Protein AF-A0A2J6SI32-F1 (afdb_monomer_lite)

Radius of gyration: 32.7 Å; chains: 1; bounding box: 124×67×54 Å

Secondary structure (DSSP, 8-state):
-------------------------------------------PPP-----------------------------S-SS--SGGGS-HHHHHHHHHHT----EEEEEEETTTEEE--SPPPHHHHH-HHHHHHHTTTS-EE---SSS---EE--TTTPEEEE-GGGTTTHHHHHHH--HHHHHH---EEE---TTSTT-

Foldseek 3Di:
DDDDDDDDDDDDDDDDDDDDDDDDDDDDDDDDDDDDDDDDDDDDDDDDDDDDDDDDDDDDDDDPPPPPPPPPDDPPDPDDPCQVVDDLVVNLVVLVVLDAAEEWEWAQDPVAGIDTPDDDRVQCVDDPSSVVSCDVQFDQDQAAPVHDRDGGDGLVRYAYEYDPRCPVVVVRSVVRHDPVRVVSRDHYYYDDPPPPVPD

Sequence (199 aa):
MDSEQLFTTKAELPETSSTAVVTMDPESSAPATKASQTRARMTSRTLTSQKTAPTRTAHSQNRPKKKGLSKTWKPYLEQFTLFPKLPIEIRQATWRFTLQPRAVEIAYTYNHGYYSHVGIPVALRVNRDSRNVVSLLYPLCFGSILHQPRIVFNFSMDTLCFDEMIWTELPKFLVSLGDVELKQIQSIAVDRFIDEARK

pLDDT: mean 76.51, std 22.95, range [32.69, 98.31]

InterPro domains:
  IPR045518 2EXR domain [PF20150] (80-160)

Structure (mmCIF, N/CA/C/O backbone):
data_AF-A0A2J6SI32-F1
#
_entry.id   AF-A0A2J6SI32-F1
#
loop_
_atom_site.group_PDB
_atom_site.id
_atom_site.type_symbol
_atom_site.label_atom_id
_atom_site.label_alt_id
_atom_site.label_comp_id
_atom_site.label_asym_id
_atom_site.label_entity_id
_atom_site.label_seq_id
_atom_site.pdbx_PDB_ins_code
_atom_site.Cartn_x
_atom_site.Cartn_y
_atom_site.Cartn_z
_atom_site.occupancy
_atom_site.B_iso_or_equiv
_atom_site.auth_seq_id
_atom_site.auth_comp_id
_atom_site.auth_asym_id
_atom_site.auth_atom_id
_atom_site.pdbx_PDB_model_num
ATOM 1 N N . MET A 1 1 ? 70.501 -16.739 15.379 1.00 41.56 1 MET A N 1
ATOM 2 C CA . MET A 1 1 ? 71.160 -16.181 14.191 1.00 41.56 1 MET A CA 1
ATOM 3 C C . MET A 1 1 ? 70.127 -15.991 13.100 1.00 41.56 1 MET A C 1
ATOM 5 O O . MET A 1 1 ? 69.829 -16.949 12.410 1.00 41.56 1 MET A O 1
ATOM 9 N N . ASP A 1 2 ? 69.499 -14.852 12.879 1.00 44.00 2 ASP A N 1
ATOM 10 C CA . ASP A 1 2 ? 69.263 -13.625 13.641 1.00 44.00 2 ASP A CA 1
ATOM 11 C C . ASP A 1 2 ? 68.215 -12.836 12.833 1.00 44.00 2 ASP A C 1
ATOM 13 O O . ASP A 1 2 ? 68.072 -13.049 11.629 1.00 44.00 2 ASP A O 1
ATOM 17 N N . SER A 1 3 ? 67.550 -11.906 13.517 1.00 58.44 3 SER A N 1
ATOM 18 C CA . SER A 1 3 ? 66.997 -10.659 12.969 1.00 58.44 3 SER A CA 1
ATOM 19 C C . SER A 1 3 ? 65.649 -10.677 12.236 1.00 58.44 3 SER A C 1
ATOM 21 O O . SER A 1 3 ? 65.535 -10.872 11.030 1.00 58.44 3 SER A O 1
ATOM 23 N N . GLU A 1 4 ? 64.633 -10.342 13.036 1.00 63.78 4 GLU A N 1
ATOM 24 C CA . GLU A 1 4 ? 63.638 -9.275 12.830 1.00 63.78 4 GLU A CA 1
ATOM 25 C C . GLU A 1 4 ? 63.904 -8.307 11.657 1.00 63.78 4 GLU A C 1
ATOM 27 O O . GLU A 1 4 ? 65.036 -7.865 11.493 1.00 63.78 4 GLU A O 1
ATOM 32 N N . GLN A 1 5 ? 62.848 -7.851 10.962 1.00 62.81 5 GLN A N 1
ATOM 33 C CA . GLN A 1 5 ? 62.526 -6.415 10.881 1.00 62.81 5 GLN A CA 1
ATOM 34 C C . GLN A 1 5 ? 61.037 -6.158 10.601 1.00 62.81 5 GLN A C 1
ATOM 36 O O . GLN A 1 5 ? 60.380 -6.795 9.780 1.00 62.81 5 GLN A O 1
ATOM 41 N N . LEU A 1 6 ? 60.561 -5.182 11.363 1.00 57.94 6 LEU A N 1
ATOM 42 C CA . LEU A 1 6 ? 59.231 -4.637 11.561 1.00 57.94 6 LEU A CA 1
ATOM 43 C C . LEU A 1 6 ? 59.070 -3.415 10.638 1.00 57.94 6 LEU A C 1
ATOM 45 O O . LEU A 1 6 ? 59.950 -2.559 10.646 1.00 57.94 6 LEU A O 1
ATOM 49 N N . PHE A 1 7 ? 57.957 -3.258 9.917 1.00 59.75 7 PHE A N 1
ATOM 50 C CA . PHE A 1 7 ? 57.581 -1.943 9.377 1.00 59.75 7 PHE A CA 1
ATOM 51 C C . PHE A 1 7 ? 56.112 -1.638 9.659 1.00 59.75 7 PHE A C 1
ATOM 53 O O . PHE A 1 7 ? 55.188 -2.114 9.004 1.00 59.75 7 PHE A O 1
ATOM 60 N N . THR A 1 8 ? 55.942 -0.815 10.687 1.00 48.22 8 THR A N 1
ATOM 61 C CA . THR A 1 8 ? 54.733 -0.081 11.041 1.00 48.22 8 THR A CA 1
ATOM 62 C C . THR A 1 8 ? 54.696 1.187 10.193 1.00 48.22 8 THR A C 1
ATOM 64 O O . THR A 1 8 ? 55.669 1.940 10.172 1.00 48.22 8 THR A O 1
ATOM 67 N N . THR A 1 9 ? 53.581 1.490 9.533 1.00 59.56 9 THR A N 1
ATOM 68 C CA . THR A 1 9 ? 53.355 2.838 8.991 1.00 59.56 9 THR A CA 1
ATOM 69 C C . THR A 1 9 ? 51.938 3.280 9.327 1.00 59.56 9 THR A C 1
ATOM 71 O O . THR A 1 9 ? 50.964 2.895 8.690 1.00 59.56 9 THR A O 1
ATOM 74 N N . LYS A 1 10 ? 51.855 4.071 10.402 1.00 55.81 10 LYS A N 1
ATOM 75 C CA . LYS A 1 10 ? 50.756 4.990 10.703 1.00 55.81 10 LYS A CA 1
ATOM 76 C C . LYS A 1 10 ? 50.790 6.106 9.657 1.00 55.81 10 LYS A C 1
ATOM 78 O O . LYS A 1 10 ? 51.845 6.705 9.468 1.00 55.81 10 LYS A O 1
ATOM 83 N N . ALA A 1 11 ? 49.654 6.413 9.043 1.00 60.81 11 ALA A N 1
ATOM 84 C CA . ALA A 1 11 ? 49.445 7.682 8.361 1.00 60.81 11 ALA A CA 1
ATOM 85 C C . ALA A 1 11 ? 48.212 8.358 8.962 1.00 60.81 11 ALA A C 1
ATOM 87 O O . ALA A 1 11 ? 47.154 7.754 9.128 1.00 60.81 11 ALA A O 1
ATOM 88 N N . GLU A 1 12 ? 48.455 9.591 9.370 1.00 57.81 12 GLU A N 1
ATOM 89 C CA . GLU A 1 12 ? 47.657 10.485 10.189 1.00 57.81 12 GLU A CA 1
ATOM 90 C C . GLU A 1 12 ? 46.757 11.353 9.297 1.00 57.81 12 GLU A C 1
ATOM 92 O O . GLU A 1 12 ? 47.111 11.672 8.161 1.00 57.81 12 GLU A O 1
ATOM 97 N N . LEU A 1 13 ? 45.578 11.696 9.818 1.00 59.25 13 LEU A N 1
ATOM 98 C CA . LEU A 1 13 ? 44.612 12.633 9.237 1.00 59.25 13 LEU A CA 1
ATOM 99 C C . LEU A 1 13 ? 45.221 14.032 9.057 1.00 59.25 13 LEU A C 1
ATOM 101 O O . LEU A 1 13 ? 46.135 14.418 9.785 1.00 59.25 13 LEU A O 1
ATOM 105 N N . PRO A 1 14 ? 44.605 14.856 8.199 1.00 66.00 14 PRO A N 1
ATOM 106 C CA . PRO A 1 14 ? 44.201 16.160 8.713 1.00 66.00 14 PRO A CA 1
ATOM 107 C C . PRO A 1 14 ? 42.705 16.424 8.542 1.00 66.00 14 PRO A C 1
ATOM 109 O O . PRO A 1 14 ? 42.129 16.296 7.461 1.00 66.00 14 PRO A O 1
ATOM 112 N N . GLU A 1 15 ? 42.105 16.842 9.653 1.00 57.62 15 GLU A N 1
ATOM 113 C CA . GLU A 1 15 ? 40.830 17.539 9.709 1.00 57.62 15 GLU A CA 1
ATOM 114 C C . GLU A 1 15 ? 40.934 18.894 8.997 1.00 57.62 15 GLU A C 1
ATOM 116 O O . GLU A 1 15 ? 41.884 19.649 9.210 1.00 57.62 15 GLU A O 1
ATOM 121 N N . THR A 1 16 ? 39.913 19.253 8.221 1.00 62.97 16 THR A N 1
ATOM 122 C CA . THR A 1 16 ? 39.614 20.654 7.921 1.00 62.97 16 THR A CA 1
ATOM 123 C C . THR A 1 16 ? 38.153 20.947 8.229 1.00 62.97 16 THR A C 1
ATOM 125 O O . THR A 1 16 ? 37.213 20.440 7.621 1.00 62.97 16 THR A O 1
ATOM 128 N N . SER A 1 17 ? 38.001 21.789 9.244 1.00 50.69 17 SER A N 1
ATOM 129 C CA . SER A 1 17 ? 36.797 22.515 9.614 1.00 50.69 17 SER A CA 1
ATOM 130 C C . SER A 1 17 ? 36.436 23.520 8.515 1.00 50.69 17 SER A C 1
ATOM 132 O O . SER A 1 17 ? 37.307 24.277 8.085 1.00 50.69 17 SER A O 1
ATOM 134 N N . SER A 1 18 ? 35.165 23.618 8.117 1.00 54.12 18 SER A N 1
ATOM 135 C CA . SER A 1 18 ? 34.618 24.919 7.711 1.00 54.12 18 SER A CA 1
ATOM 136 C C . SER A 1 18 ? 33.097 24.975 7.810 1.00 54.12 18 SER A C 1
ATOM 138 O O . SER A 1 18 ? 32.351 24.318 7.086 1.00 54.12 18 SER A O 1
ATOM 140 N N . THR A 1 19 ? 32.683 25.798 8.760 1.00 47.00 19 THR A N 1
ATOM 141 C CA . THR A 1 19 ? 31.342 26.265 9.079 1.00 47.00 19 THR A CA 1
ATOM 142 C C . THR A 1 19 ? 30.838 27.244 8.018 1.00 47.00 19 THR A C 1
ATOM 144 O O . THR A 1 19 ? 31.495 28.247 7.757 1.00 47.00 19 THR A O 1
ATOM 147 N N . ALA A 1 20 ? 29.622 27.046 7.508 1.00 51.62 20 ALA A N 1
ATOM 148 C CA . ALA A 1 20 ? 28.791 28.146 7.020 1.00 51.62 20 ALA A CA 1
ATOM 149 C C . ALA A 1 20 ? 27.310 27.815 7.241 1.00 51.62 20 ALA A C 1
ATOM 151 O O . ALA A 1 20 ? 26.684 27.064 6.497 1.00 51.62 20 ALA A O 1
ATOM 152 N N . VAL A 1 21 ? 26.777 28.382 8.320 1.00 46.16 21 VAL A N 1
ATOM 153 C CA . VAL A 1 21 ? 25.351 28.481 8.620 1.00 46.16 21 VAL A CA 1
ATOM 154 C C . VAL A 1 21 ? 24.782 29.567 7.708 1.00 46.16 21 VAL A C 1
ATOM 156 O O . VAL A 1 21 ? 25.142 30.732 7.854 1.00 46.16 21 VAL A O 1
ATOM 159 N N . VAL A 1 22 ? 23.915 29.198 6.765 1.00 54.62 22 VAL A N 1
ATOM 160 C CA . VAL A 1 22 ? 23.070 30.156 6.041 1.00 54.62 22 VAL A CA 1
ATOM 161 C C . VAL A 1 22 ? 21.650 29.999 6.561 1.00 54.62 22 VAL A C 1
ATOM 163 O O . VAL A 1 22 ? 20.918 29.084 6.194 1.00 54.62 22 VAL A O 1
ATOM 166 N N . THR A 1 23 ? 21.306 30.906 7.465 1.00 49.84 23 THR A N 1
ATOM 167 C CA . THR A 1 23 ? 19.949 31.206 7.907 1.00 49.84 23 THR A CA 1
ATOM 168 C C . THR A 1 23 ? 19.275 32.032 6.814 1.00 49.84 23 THR A C 1
ATOM 170 O O . THR A 1 23 ? 19.739 33.131 6.516 1.00 49.84 23 THR A O 1
ATOM 173 N N . MET A 1 24 ? 18.188 31.538 6.223 1.00 57.41 24 MET A N 1
ATOM 174 C CA . MET A 1 24 ? 17.197 32.392 5.567 1.00 57.41 24 MET A CA 1
ATOM 175 C C . MET A 1 24 ? 15.797 31.919 5.948 1.00 57.41 24 MET A C 1
ATOM 177 O O . MET A 1 24 ? 15.427 30.764 5.742 1.00 57.41 24 MET A O 1
ATOM 181 N N . ASP A 1 25 ? 15.086 32.847 6.574 1.00 53.91 25 ASP A N 1
ATOM 182 C CA . ASP A 1 25 ? 13.728 32.747 7.088 1.00 53.91 25 ASP A CA 1
ATOM 183 C C . ASP A 1 25 ? 12.656 32.736 5.976 1.00 53.91 25 ASP A C 1
ATOM 185 O O . ASP A 1 25 ? 12.955 33.035 4.816 1.00 53.91 25 ASP A O 1
ATOM 189 N N . PRO A 1 26 ? 11.399 32.379 6.318 1.00 59.41 26 PRO A N 1
ATOM 190 C CA . PRO A 1 26 ? 10.345 32.054 5.366 1.00 59.41 26 PRO A CA 1
ATOM 191 C C . PRO A 1 26 ? 9.414 33.240 5.060 1.00 59.41 26 PRO A C 1
ATOM 193 O O . PRO A 1 26 ? 8.935 33.925 5.960 1.00 59.41 26 PRO A O 1
ATOM 196 N N . GLU A 1 27 ? 9.044 33.399 3.789 1.00 48.62 27 GLU A N 1
ATOM 197 C CA . GLU A 1 27 ? 7.966 34.290 3.336 1.00 48.62 27 GLU A CA 1
ATOM 198 C C . GLU A 1 27 ? 6.969 33.434 2.528 1.00 48.62 27 GLU A C 1
ATOM 200 O O . GLU A 1 27 ? 7.293 32.874 1.486 1.00 48.62 27 GLU A O 1
ATOM 205 N N . SER A 1 28 ? 5.864 32.995 3.134 1.00 39.28 28 SER A N 1
ATOM 206 C CA . SER A 1 28 ? 4.562 33.677 3.138 1.00 39.28 28 SER A CA 1
ATOM 207 C C . SER A 1 28 ? 4.027 34.003 1.736 1.00 39.28 28 SER A C 1
ATOM 209 O O . SER A 1 28 ? 4.347 35.031 1.154 1.00 39.28 28 SER A O 1
ATOM 211 N N . SER A 1 29 ? 3.142 33.151 1.209 1.00 49.25 29 SER A N 1
ATOM 212 C CA . SER A 1 29 ? 1.802 33.575 0.761 1.00 49.25 29 SER A CA 1
ATOM 213 C C . SER A 1 29 ? 1.026 32.414 0.121 1.00 49.25 29 SER A C 1
ATOM 215 O O . SER A 1 29 ? 1.330 31.924 -0.961 1.00 49.25 29 SER A O 1
ATOM 217 N N . ALA A 1 30 ? -0.037 31.988 0.803 1.00 43.75 30 ALA A N 1
ATOM 218 C CA . ALA A 1 30 ? -1.229 31.456 0.146 1.00 43.75 30 ALA A CA 1
ATOM 219 C C . ALA A 1 30 ? -2.114 32.651 -0.262 1.00 43.75 30 ALA A C 1
ATOM 221 O O . ALA A 1 30 ? -2.041 33.698 0.390 1.00 43.75 30 ALA A O 1
ATOM 222 N N . PRO A 1 31 ? -3.007 32.506 -1.260 1.00 50.97 31 PRO A N 1
ATOM 223 C CA . PRO A 1 31 ? -4.382 32.240 -0.842 1.00 50.97 31 PRO A CA 1
ATOM 224 C C . PRO A 1 31 ? -5.240 31.372 -1.788 1.00 50.97 31 PRO A C 1
ATOM 226 O O . PRO A 1 31 ? -5.125 31.385 -3.007 1.00 50.97 31 PRO A O 1
ATOM 229 N N . ALA A 1 32 ? -6.198 30.718 -1.131 1.00 36.28 32 ALA A N 1
ATOM 230 C CA . ALA A 1 32 ? -7.614 30.592 -1.479 1.00 36.28 32 ALA A CA 1
ATOM 231 C C . ALA A 1 32 ? -8.078 29.863 -2.763 1.00 36.28 32 ALA A C 1
ATOM 233 O O . ALA A 1 32 ? -8.082 30.384 -3.871 1.00 36.28 32 ALA A O 1
ATOM 234 N N . THR A 1 33 ? -8.693 28.705 -2.501 1.00 37.09 33 THR A N 1
ATOM 235 C CA . THR A 1 33 ? -10.123 28.415 -2.733 1.00 37.09 33 THR A CA 1
ATOM 236 C C . THR A 1 33 ? -10.722 28.715 -4.112 1.00 37.09 33 THR A C 1
ATOM 238 O O . THR A 1 33 ? -10.971 29.866 -4.451 1.00 37.09 33 THR A O 1
ATOM 241 N N . LYS A 1 34 ? -11.196 27.659 -4.791 1.00 41.12 34 LYS A N 1
ATOM 242 C CA . LYS A 1 34 ? -12.559 27.596 -5.361 1.00 41.12 34 LYS A CA 1
ATOM 243 C C . LYS A 1 34 ? -12.948 26.147 -5.662 1.00 41.12 34 LYS A C 1
ATOM 245 O O . LYS A 1 34 ? -12.526 25.547 -6.644 1.00 41.12 34 LYS A O 1
ATOM 250 N N . ALA A 1 35 ? -13.789 25.602 -4.788 1.00 36.72 35 ALA A N 1
ATOM 251 C CA . ALA A 1 35 ? -14.602 24.432 -5.070 1.00 36.72 35 ALA A CA 1
ATOM 252 C C . ALA A 1 35 ? -15.649 24.801 -6.132 1.00 36.72 35 ALA A C 1
ATOM 254 O O . ALA A 1 35 ? -16.360 25.791 -5.971 1.00 36.72 35 ALA A O 1
ATOM 255 N N . SER A 1 36 ? -15.762 24.002 -7.193 1.00 40.09 36 SER A N 1
ATOM 256 C CA . SER A 1 36 ? -16.897 24.051 -8.117 1.00 40.09 36 SER A CA 1
ATOM 257 C C . SER A 1 36 ? -17.591 22.698 -8.123 1.00 40.09 36 SER A C 1
ATOM 259 O O . SER A 1 36 ? -17.097 21.708 -8.657 1.00 40.09 36 SER A O 1
ATOM 261 N N . GLN A 1 37 ? -18.750 22.682 -7.472 1.00 38.94 37 GLN A N 1
ATOM 262 C CA . GLN A 1 37 ? -19.779 21.667 -7.624 1.00 38.94 37 GLN A CA 1
ATOM 263 C C . GLN A 1 37 ? -20.308 21.726 -9.057 1.00 38.94 37 GLN A C 1
ATOM 265 O O . GLN A 1 37 ? -20.796 22.769 -9.481 1.00 38.94 37 GLN A O 1
ATOM 270 N N . THR A 1 38 ? -20.289 20.604 -9.777 1.00 38.38 38 THR A N 1
ATOM 271 C CA . THR A 1 38 ? -21.194 20.416 -10.916 1.00 38.38 38 THR A CA 1
ATOM 272 C C . THR A 1 38 ? -21.991 19.142 -10.704 1.00 38.38 38 THR A C 1
ATOM 274 O O . THR A 1 38 ? -21.469 18.037 -10.590 1.00 38.38 38 THR A O 1
ATOM 277 N N . ARG A 1 39 ? -23.293 19.364 -10.580 1.00 38.53 39 ARG A N 1
ATOM 278 C CA . ARG A 1 39 ? -24.370 18.407 -10.390 1.00 38.53 39 ARG A CA 1
ATOM 279 C C . ARG A 1 39 ? -24.804 17.956 -11.785 1.00 38.53 39 ARG A C 1
ATOM 281 O O . ARG A 1 39 ? -25.272 18.789 -12.553 1.00 38.53 39 ARG A O 1
ATOM 288 N N . ALA A 1 40 ? -24.689 16.670 -12.102 1.00 38.03 40 ALA A N 1
ATOM 289 C CA . ALA A 1 40 ? -25.329 16.084 -13.277 1.00 38.03 40 ALA A CA 1
ATOM 290 C C . ALA A 1 40 ? -26.288 14.974 -12.834 1.00 38.03 40 ALA A C 1
ATOM 292 O O . ALA A 1 40 ? -25.952 14.074 -12.067 1.00 38.03 40 ALA A O 1
ATOM 293 N N . ARG A 1 41 ? -27.528 15.149 -13.277 1.00 36.19 41 ARG A N 1
ATOM 294 C CA . ARG A 1 41 ? -28.754 14.392 -13.029 1.00 36.19 41 ARG A CA 1
ATOM 295 C C . ARG A 1 41 ? -29.058 13.605 -14.315 1.00 36.19 41 ARG A C 1
ATOM 297 O O . ARG A 1 41 ? -28.652 14.060 -15.377 1.00 36.19 41 ARG A O 1
ATOM 304 N N . MET A 1 42 ? -29.892 12.562 -14.201 1.00 34.34 42 MET A N 1
ATOM 305 C CA . MET A 1 42 ? -30.582 11.827 -15.290 1.00 34.34 42 MET A CA 1
ATOM 306 C C . MET A 1 42 ? -29.709 10.798 -16.038 1.00 34.34 42 MET A C 1
ATOM 308 O O . MET A 1 42 ? -28.547 11.048 -16.296 1.00 34.34 42 MET A O 1
ATOM 312 N N . THR A 1 43 ? -30.161 9.595 -16.408 1.00 37.91 43 THR A N 1
ATOM 313 C CA . THR A 1 43 ? -31.509 8.993 -16.487 1.00 37.91 43 THR A CA 1
ATOM 314 C C . THR A 1 43 ? -31.357 7.476 -16.633 1.00 37.91 43 THR A C 1
ATOM 316 O O . THR A 1 43 ? -30.564 7.019 -17.453 1.00 37.91 43 THR A O 1
ATOM 319 N N . SER A 1 44 ? -32.151 6.697 -15.901 1.00 36.00 44 SER A N 1
ATOM 320 C CA . SER A 1 44 ? -32.321 5.258 -16.127 1.00 36.00 44 SER A CA 1
ATOM 321 C C . SER A 1 44 ? -33.236 5.034 -17.334 1.00 36.00 44 SER A C 1
ATOM 323 O O . SER A 1 44 ? -34.351 5.554 -17.365 1.00 36.00 44 SER A O 1
ATOM 325 N N . ARG A 1 45 ? -32.775 4.267 -18.327 1.00 37.16 45 ARG A N 1
ATOM 326 C CA . ARG A 1 45 ? -33.601 3.776 -19.438 1.00 37.16 45 ARG A CA 1
ATOM 327 C C . ARG A 1 45 ? -34.120 2.379 -19.113 1.00 37.16 45 ARG A C 1
ATOM 329 O O . ARG A 1 45 ? -33.345 1.441 -18.963 1.00 37.16 45 ARG A O 1
ATOM 336 N N . THR A 1 46 ? -35.440 2.266 -19.052 1.00 32.69 46 THR A N 1
ATOM 337 C CA . THR A 1 46 ? -36.206 1.020 -19.097 1.00 32.69 46 THR A CA 1
ATOM 338 C C . THR A 1 46 ? -36.675 0.823 -20.536 1.00 32.69 46 THR A C 1
ATOM 340 O O . THR A 1 46 ? -37.274 1.738 -21.095 1.00 32.69 46 THR A O 1
ATOM 343 N N . LEU A 1 47 ? -36.443 -0.351 -21.129 1.00 40.28 47 LEU A N 1
ATOM 344 C CA . LEU A 1 47 ? -37.186 -0.801 -22.306 1.00 40.28 47 LEU A CA 1
ATOM 345 C C . LEU A 1 47 ? -37.597 -2.263 -22.136 1.00 40.28 47 LEU A C 1
ATOM 347 O O . LEU A 1 47 ? -36.783 -3.173 -22.004 1.00 40.28 47 LEU A O 1
ATOM 351 N N . THR A 1 48 ? -38.911 -2.411 -22.109 1.00 36.38 48 THR A N 1
ATOM 352 C CA . THR A 1 48 ? -39.741 -3.605 -22.164 1.00 36.38 48 THR A CA 1
ATOM 353 C C . THR A 1 48 ? -39.600 -4.295 -23.524 1.00 36.38 48 THR A C 1
ATOM 355 O O . THR A 1 48 ? -39.621 -3.615 -24.545 1.00 36.38 48 THR A O 1
ATOM 358 N N . SER A 1 49 ? -39.588 -5.629 -23.572 1.00 36.34 49 SER A N 1
ATOM 359 C CA . SER A 1 49 ? -40.178 -6.343 -24.712 1.00 36.34 49 SER A CA 1
ATOM 360 C C . SER A 1 49 ? -40.700 -7.714 -24.300 1.00 36.34 49 SER A C 1
ATOM 362 O O . SER A 1 49 ? -39.991 -8.545 -23.740 1.00 36.34 49 SER A O 1
ATOM 364 N N . GLN A 1 50 ? -41.982 -7.901 -24.589 1.00 40.34 50 GLN A N 1
ATOM 365 C CA . GLN A 1 50 ? -42.794 -9.092 -24.392 1.00 40.34 50 GLN A CA 1
ATOM 366 C C . GLN A 1 50 ? -42.405 -10.189 -25.395 1.00 40.34 50 GLN A C 1
ATOM 368 O O . GLN A 1 50 ? -42.117 -9.880 -26.552 1.00 40.34 50 GLN A O 1
ATOM 373 N N . LYS A 1 51 ? -42.513 -11.468 -25.008 1.00 39.72 51 LYS A N 1
ATOM 374 C CA . LYS A 1 51 ? -42.907 -12.535 -25.943 1.00 39.72 51 LYS A CA 1
ATOM 375 C C . LYS A 1 51 ? -43.560 -13.715 -25.215 1.00 39.72 51 LYS A C 1
ATOM 377 O O . LYS A 1 51 ? -43.227 -14.038 -24.083 1.00 39.72 51 LYS A O 1
ATOM 382 N N . THR A 1 52 ? -44.557 -14.258 -25.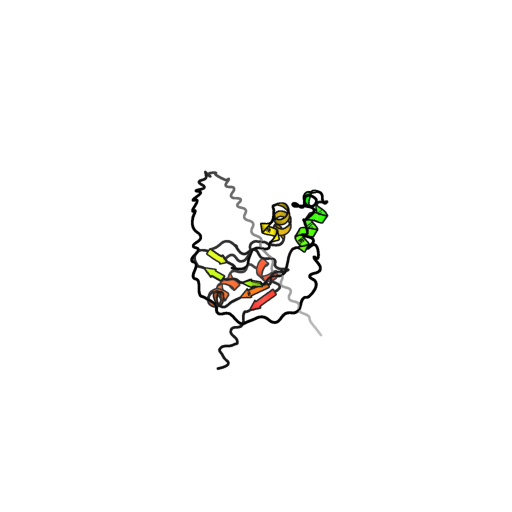894 1.00 39.31 52 THR A N 1
ATOM 383 C CA . THR A 1 52 ? -45.718 -15.050 -25.473 1.00 39.31 52 THR A CA 1
ATOM 384 C C . THR A 1 52 ? -45.468 -16.545 -25.219 1.00 39.31 52 THR A C 1
ATOM 386 O O . THR A 1 52 ? -44.505 -17.119 -25.716 1.00 39.31 52 THR A O 1
ATOM 389 N N . ALA A 1 53 ? -46.406 -17.155 -24.479 1.00 39.84 53 ALA A N 1
ATOM 390 C CA . ALA A 1 53 ? -46.529 -18.575 -24.109 1.00 39.84 53 ALA A CA 1
ATOM 391 C C . ALA A 1 53 ? -46.767 -19.542 -25.301 1.00 39.84 53 ALA A C 1
ATOM 393 O O . ALA A 1 53 ? -46.998 -19.082 -26.422 1.00 39.84 53 ALA A O 1
ATOM 394 N N . PRO A 1 54 ? -46.783 -20.875 -25.058 1.00 53.47 54 PRO A N 1
ATOM 395 C CA . PRO A 1 54 ? -48.077 -21.513 -24.788 1.00 53.47 54 PRO A CA 1
ATOM 396 C C . PRO A 1 54 ? -48.104 -22.615 -23.705 1.00 53.47 54 PRO A C 1
ATOM 398 O O . PRO A 1 54 ? -47.115 -23.236 -23.328 1.00 53.47 54 PRO A O 1
ATOM 401 N N . THR A 1 55 ? -49.338 -22.818 -23.250 1.00 44.84 55 THR A N 1
ATOM 402 C CA . THR A 1 55 ? -49.928 -23.737 -22.272 1.00 44.84 55 THR A CA 1
ATOM 403 C C . THR A 1 55 ? -49.605 -25.224 -22.462 1.00 44.84 55 THR A C 1
ATOM 405 O O . THR A 1 55 ? -49.789 -25.764 -23.550 1.00 44.84 55 THR A O 1
ATOM 408 N N . ARG A 1 56 ? -49.302 -25.930 -21.360 1.00 39.16 56 ARG A N 1
ATOM 409 C CA . ARG A 1 56 ? -49.613 -27.362 -21.201 1.00 39.16 56 ARG A CA 1
ATOM 410 C C . ARG A 1 56 ? -50.117 -27.684 -19.794 1.00 39.16 56 ARG A C 1
ATOM 412 O O . ARG A 1 56 ? -49.745 -27.062 -18.806 1.00 39.16 56 ARG A O 1
ATOM 419 N N . THR A 1 57 ? -51.041 -28.629 -19.796 1.00 41.88 57 THR A N 1
ATOM 420 C CA . THR A 1 57 ? -52.154 -28.850 -18.877 1.00 41.88 57 THR A CA 1
ATOM 421 C C . THR A 1 57 ? -51.769 -29.587 -17.592 1.00 41.88 57 THR A C 1
ATOM 423 O O . THR A 1 57 ? -50.765 -30.290 -17.521 1.00 41.88 57 THR A O 1
ATOM 426 N N . ALA A 1 58 ? -52.622 -29.401 -16.587 1.00 46.41 58 ALA A N 1
ATOM 427 C CA . ALA A 1 58 ? -52.527 -29.820 -15.197 1.00 46.41 58 ALA A CA 1
ATOM 428 C C . ALA A 1 58 ? -52.296 -31.322 -14.940 1.00 46.41 58 ALA A C 1
ATOM 430 O O . ALA A 1 58 ? -52.950 -32.180 -15.533 1.00 46.41 58 ALA A O 1
ATOM 431 N N . HIS A 1 59 ? -51.519 -31.616 -13.891 1.00 40.38 59 HIS A N 1
ATOM 432 C CA . HIS A 1 59 ? -51.828 -32.741 -13.015 1.00 40.38 59 HIS A CA 1
ATOM 433 C C . HIS A 1 59 ? -51.750 -32.329 -11.542 1.00 40.38 59 HIS A C 1
ATOM 435 O O . HIS A 1 59 ? -50.764 -31.779 -11.054 1.00 40.38 59 HIS A O 1
ATOM 441 N N . SER A 1 60 ? -52.885 -32.552 -10.891 1.00 52.53 60 SER A N 1
ATOM 442 C CA . SER A 1 60 ? -53.217 -32.329 -9.494 1.00 52.53 60 SER A CA 1
ATOM 443 C C . SER A 1 60 ? -52.331 -33.155 -8.568 1.00 52.53 60 SER A C 1
ATOM 445 O O . SER A 1 60 ? -52.283 -34.368 -8.728 1.00 52.53 60 SER A O 1
ATOM 447 N N . GLN A 1 61 ? -51.737 -32.519 -7.553 1.00 53.31 61 GLN A N 1
ATOM 448 C CA . GLN A 1 61 ? -51.650 -33.099 -6.211 1.00 53.31 61 GLN A CA 1
ATOM 449 C C . GLN A 1 61 ? -51.808 -31.992 -5.163 1.00 53.31 61 GLN A C 1
ATOM 451 O O . GLN A 1 61 ? -50.944 -31.136 -4.962 1.00 53.31 61 GLN A O 1
ATOM 456 N N . ASN A 1 62 ? -52.963 -32.020 -4.499 1.00 49.66 62 ASN A N 1
ATOM 457 C CA . ASN A 1 62 ? -53.304 -31.221 -3.332 1.00 49.66 62 ASN A CA 1
ATOM 458 C C . ASN A 1 62 ? -52.350 -31.542 -2.173 1.00 49.66 62 ASN A C 1
ATOM 460 O O . ASN A 1 62 ? -52.595 -32.444 -1.376 1.00 49.66 62 ASN A O 1
ATOM 464 N N . ARG A 1 63 ? -51.262 -30.778 -2.057 1.00 49.62 63 ARG A N 1
ATOM 465 C CA . ARG A 1 63 ? -50.436 -30.746 -0.847 1.00 49.62 63 ARG A CA 1
ATOM 466 C C . ARG A 1 63 ? -51.031 -29.695 0.098 1.00 49.62 63 ARG A C 1
ATOM 468 O O . ARG A 1 63 ? -51.136 -28.536 -0.316 1.00 49.62 63 ARG A O 1
ATOM 475 N N . PRO A 1 64 ? -51.422 -30.033 1.342 1.00 50.84 64 PRO A N 1
ATOM 476 C CA . PRO A 1 64 ? -51.886 -29.033 2.294 1.00 50.84 64 PRO A CA 1
ATOM 477 C C . PRO A 1 64 ? -50.751 -28.037 2.533 1.00 50.84 64 PRO A C 1
ATOM 479 O O . PRO A 1 64 ? -49.721 -28.357 3.132 1.00 50.84 64 PRO A O 1
ATOM 482 N N . LYS A 1 65 ? -50.926 -26.821 2.005 1.00 56.19 65 LYS A N 1
ATOM 483 C CA . LYS A 1 65 ? -50.036 -25.688 2.236 1.00 56.19 65 LYS A CA 1
ATOM 484 C C . LYS A 1 65 ? -50.125 -25.357 3.720 1.00 56.19 65 LYS A C 1
ATOM 486 O O . LYS A 1 65 ? -51.008 -24.611 4.140 1.00 56.19 65 LYS A O 1
ATOM 491 N N . LYS A 1 66 ? -49.219 -25.921 4.524 1.00 59.81 66 LYS A N 1
ATOM 492 C CA . LYS A 1 66 ? -48.934 -25.387 5.854 1.00 59.81 66 LYS A CA 1
ATOM 493 C C . LYS A 1 66 ? -48.589 -23.918 5.631 1.00 59.81 66 LYS A C 1
ATOM 495 O O . LYS A 1 66 ? -47.553 -23.617 5.042 1.00 59.81 66 LYS A O 1
ATOM 500 N N . LYS A 1 67 ? -49.495 -23.021 6.032 1.00 59.56 67 LYS A N 1
ATOM 501 C CA . LYS A 1 67 ? -49.253 -21.580 6.130 1.00 59.56 67 LYS A CA 1
ATOM 502 C C . LYS A 1 67 ? -48.196 -21.391 7.215 1.00 59.56 67 LYS A C 1
ATOM 504 O O . LYS A 1 67 ? -48.508 -21.062 8.353 1.00 59.56 67 LYS A O 1
ATOM 509 N N . GLY A 1 68 ? -46.946 -21.710 6.891 1.00 60.66 68 GLY A N 1
ATOM 510 C CA . GLY A 1 68 ? -45.816 -21.306 7.698 1.00 60.66 68 GLY A CA 1
ATOM 511 C C . GLY A 1 68 ? -45.819 -19.793 7.656 1.00 60.66 68 GLY A C 1
ATOM 512 O O . GLY A 1 68 ? -45.597 -19.223 6.591 1.00 60.66 68 GLY A O 1
ATOM 513 N N . LEU A 1 69 ? -46.149 -19.156 8.782 1.00 63.00 69 LEU A N 1
ATOM 514 C CA . LEU A 1 69 ? -45.838 -17.753 9.011 1.00 63.00 69 LEU A CA 1
ATOM 515 C C . LEU A 1 69 ? -44.367 -17.580 8.625 1.00 63.00 69 LEU A C 1
ATOM 517 O O . LEU A 1 69 ? -43.478 -18.021 9.356 1.00 63.00 69 LEU A O 1
ATOM 521 N N . SER A 1 70 ? -44.106 -17.001 7.455 1.00 64.88 70 SER A N 1
ATOM 522 C CA . SER A 1 70 ? -42.772 -16.559 7.089 1.00 64.88 70 SER A CA 1
ATOM 523 C C . SER A 1 70 ? -42.435 -15.467 8.091 1.00 64.88 70 SER A C 1
ATOM 525 O O . SER A 1 70 ? -42.920 -14.343 7.961 1.00 64.88 70 SER A O 1
ATOM 527 N N . LYS A 1 71 ?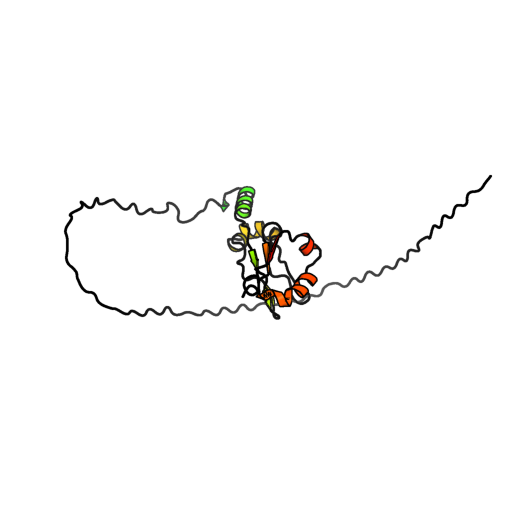 -41.709 -15.818 9.158 1.00 70.62 71 LYS A N 1
ATOM 528 C CA . LYS A 1 71 ? -41.203 -14.855 10.134 1.00 70.62 71 LYS A CA 1
ATOM 529 C C . LYS A 1 71 ? -40.310 -13.890 9.363 1.00 70.62 71 LYS A C 1
ATOM 531 O O . LYS A 1 71 ? -39.151 -14.188 9.100 1.00 70.62 71 LYS A O 1
ATOM 536 N N . THR A 1 72 ? -40.876 -12.762 8.947 1.00 78.25 72 THR A N 1
ATOM 537 C CA . THR A 1 72 ? -40.128 -11.638 8.398 1.00 78.25 72 THR A CA 1
ATOM 538 C C . THR A 1 72 ? -39.247 -11.137 9.526 1.00 78.25 72 THR A C 1
ATOM 540 O O . THR A 1 72 ? -39.744 -10.546 10.487 1.00 78.25 72 THR A O 1
ATOM 543 N N . TRP A 1 73 ? -37.963 -11.474 9.465 1.00 77.25 73 TRP A N 1
ATOM 544 C CA . TRP A 1 73 ? -36.996 -11.044 10.457 1.00 77.25 73 TRP A CA 1
ATOM 545 C C . TRP A 1 73 ? -36.902 -9.520 10.389 1.00 77.25 73 TRP A C 1
ATOM 547 O O . TRP A 1 73 ? -36.522 -8.964 9.360 1.00 77.25 73 TRP A O 1
ATOM 557 N N . LYS A 1 74 ? -37.328 -8.844 11.459 1.00 78.00 74 LYS A N 1
ATOM 558 C CA . LYS A 1 74 ? -37.129 -7.405 11.618 1.00 78.00 74 LYS A CA 1
ATOM 559 C C . LYS A 1 74 ? -35.846 -7.219 12.423 1.00 78.00 74 LYS A C 1
ATOM 561 O O . LYS A 1 74 ? -35.793 -7.736 13.541 1.00 78.00 74 LYS A O 1
ATOM 566 N N . PRO A 1 75 ? -34.820 -6.539 11.887 1.00 80.56 75 PRO A N 1
ATOM 567 C CA . PRO A 1 75 ? -33.638 -6.235 12.677 1.00 80.56 75 PRO A CA 1
ATOM 568 C C . PRO A 1 75 ? -34.058 -5.422 13.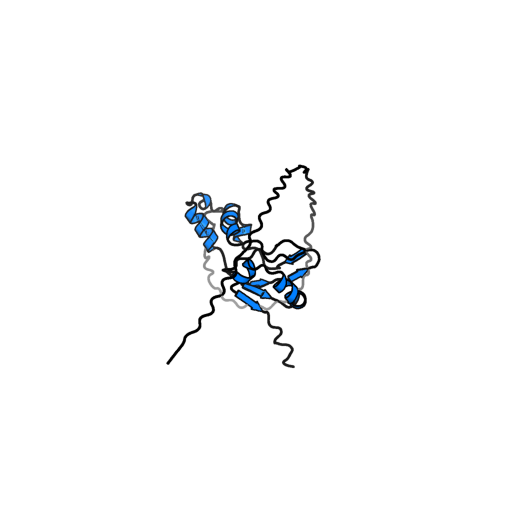907 1.00 80.56 75 PRO A C 1
ATOM 570 O O . PRO A 1 75 ? -34.798 -4.449 13.790 1.00 80.56 75 PRO A O 1
ATOM 573 N N . TYR A 1 76 ? -33.606 -5.840 15.092 1.00 76.06 76 TYR A N 1
ATOM 574 C CA . TYR A 1 76 ? -33.911 -5.156 16.358 1.00 76.06 76 TYR A CA 1
ATOM 575 C C . TYR A 1 76 ? -33.258 -3.768 16.460 1.00 76.06 76 TYR A C 1
ATOM 577 O O . TYR A 1 76 ? -33.661 -2.961 17.292 1.00 76.06 76 TYR A O 1
ATOM 585 N N . LEU A 1 77 ? -32.253 -3.490 15.626 1.00 79.94 77 LEU A N 1
ATOM 586 C CA . LEU A 1 77 ? -31.542 -2.220 15.572 1.00 79.94 77 LEU A CA 1
ATOM 587 C C . LEU A 1 77 ? -31.250 -1.861 14.116 1.00 79.94 77 LEU A C 1
ATOM 589 O O . LEU A 1 77 ? -30.692 -2.669 13.376 1.00 79.94 77 LEU A O 1
ATOM 593 N N . GLU A 1 78 ? -31.585 -0.632 13.728 1.00 85.75 78 GLU A N 1
ATOM 594 C CA . GLU A 1 78 ? -31.205 -0.068 12.426 1.00 85.75 78 GLU A CA 1
ATOM 595 C C . GLU A 1 78 ? -29.781 0.510 12.441 1.00 85.75 78 GLU A C 1
ATOM 597 O O . GLU A 1 78 ? -29.188 0.742 11.390 1.00 85.75 78 GLU A O 1
ATOM 602 N N . GLN A 1 79 ? -29.219 0.754 13.633 1.00 85.56 79 GLN A N 1
ATOM 603 C CA . GLN A 1 79 ? -27.919 1.400 13.815 1.00 85.56 79 GLN A CA 1
ATOM 604 C C . GLN A 1 79 ? -27.135 0.762 14.966 1.00 85.56 79 GLN A C 1
ATOM 606 O O . GLN A 1 79 ? -27.685 0.456 16.025 1.00 85.56 79 GLN A O 1
ATOM 611 N N . PHE A 1 80 ? -25.822 0.612 14.785 1.00 82.81 80 PHE A N 1
ATOM 612 C CA . PHE A 1 80 ? -24.914 0.124 15.821 1.00 82.81 80 PHE A CA 1
ATOM 613 C C . PHE A 1 80 ? -24.307 1.296 16.605 1.00 82.81 80 PHE A C 1
ATOM 615 O O . PHE A 1 80 ? -23.317 1.897 16.193 1.00 82.81 80 PHE A O 1
ATOM 622 N N . THR A 1 81 ? -24.903 1.634 17.749 1.00 90.06 81 THR A N 1
ATOM 623 C CA . THR A 1 81 ? -24.509 2.799 18.571 1.00 90.06 81 THR A CA 1
ATOM 624 C C . THR A 1 81 ? -23.511 2.471 19.684 1.00 90.06 81 THR A C 1
ATOM 626 O O . THR A 1 81 ? -23.066 3.368 20.402 1.00 90.06 81 THR A O 1
ATOM 629 N N . LEU A 1 82 ? -23.150 1.195 19.852 1.00 92.62 82 LEU A N 1
ATOM 630 C CA . LEU A 1 82 ? -22.245 0.751 20.915 1.00 92.62 82 LEU A CA 1
ATOM 631 C C . LEU A 1 82 ? -20.770 0.937 20.565 1.00 92.62 82 LEU A C 1
ATOM 633 O O . LEU A 1 82 ? -19.972 1.107 21.482 1.00 92.62 82 LEU A O 1
ATOM 637 N N . PHE A 1 83 ? -20.405 0.967 19.276 1.00 92.50 83 PHE A N 1
ATOM 638 C CA . PHE A 1 83 ? -19.001 1.080 18.873 1.00 92.50 83 PHE A CA 1
ATOM 639 C C . PHE A 1 83 ? -18.285 2.268 19.525 1.00 92.50 83 PHE A C 1
ATOM 641 O O . PHE A 1 83 ? -17.262 2.035 20.160 1.00 92.50 83 PHE A O 1
ATOM 648 N N . PRO A 1 84 ? -18.810 3.513 19.479 1.00 94.06 84 PRO A N 1
ATOM 649 C CA . PRO A 1 84 ? -18.109 4.667 20.046 1.00 94.06 84 PRO A CA 1
ATOM 650 C C . PRO A 1 84 ? -17.986 4.632 21.575 1.00 94.06 84 PRO A C 1
ATOM 652 O O . PRO A 1 84 ? -17.211 5.404 22.131 1.00 94.06 84 PRO A O 1
ATOM 655 N N . LYS A 1 85 ? -18.749 3.762 22.253 1.00 95.38 85 LYS A N 1
ATOM 656 C CA . LYS A 1 85 ? -18.723 3.588 23.713 1.00 95.38 85 LYS A CA 1
ATOM 657 C C . LYS A 1 85 ? -17.675 2.572 24.172 1.00 95.38 85 LYS A C 1
ATOM 659 O O . LYS A 1 85 ? -17.463 2.431 25.372 1.00 95.38 85 LYS A O 1
ATOM 664 N N . LEU A 1 86 ? -17.049 1.846 23.245 1.00 96.31 86 LEU A N 1
ATOM 665 C CA . LEU A 1 86 ? -15.972 0.918 23.568 1.00 96.31 86 LEU A CA 1
ATOM 666 C C . LEU A 1 86 ? -14.703 1.687 23.980 1.00 96.31 86 LEU A C 1
ATOM 668 O O . LEU A 1 86 ? -14.422 2.747 23.398 1.00 96.31 86 LEU A O 1
ATOM 672 N N . PRO A 1 87 ? -13.903 1.137 24.917 1.00 97.38 87 PRO A N 1
ATOM 673 C CA . PRO A 1 87 ? -12.569 1.650 25.212 1.00 97.38 87 PRO A CA 1
ATOM 674 C C . PRO A 1 87 ? -11.745 1.825 23.934 1.00 97.38 87 PRO A C 1
ATOM 676 O O . PRO A 1 87 ? -11.891 1.051 22.978 1.00 97.38 87 PRO A O 1
ATOM 679 N N . ILE A 1 88 ? -10.904 2.860 23.896 1.00 97.19 88 ILE A N 1
ATOM 680 C CA . ILE A 1 88 ? -10.163 3.228 22.684 1.00 97.19 88 ILE A CA 1
ATOM 681 C C . ILE A 1 88 ? -9.296 2.065 22.195 1.00 97.19 88 ILE A C 1
ATOM 683 O O . ILE A 1 88 ? -9.273 1.788 21.002 1.00 97.19 88 ILE A O 1
ATOM 687 N N . GLU A 1 89 ? -8.693 1.309 23.104 1.00 97.62 89 GLU A N 1
ATOM 688 C CA . GLU A 1 89 ? -7.843 0.155 22.819 1.00 97.62 89 GLU A CA 1
ATOM 689 C C . GLU A 1 89 ? -8.609 -0.914 22.035 1.00 97.62 89 GLU A C 1
ATOM 691 O O . GLU A 1 89 ? -8.114 -1.430 21.034 1.00 97.62 89 GLU A O 1
ATOM 696 N N . ILE A 1 90 ? -9.853 -1.198 22.435 1.00 97.69 90 ILE A N 1
ATOM 697 C CA . ILE A 1 90 ? -10.711 -2.189 21.774 1.00 97.69 90 ILE A CA 1
ATOM 698 C C . ILE A 1 90 ? -11.143 -1.697 20.393 1.00 97.69 90 ILE A C 1
ATOM 700 O O . ILE A 1 90 ? -11.151 -2.476 19.437 1.00 97.69 90 ILE A O 1
ATOM 704 N N . ARG A 1 91 ? -11.457 -0.404 20.250 1.00 97.00 91 ARG A N 1
ATOM 705 C CA . ARG A 1 91 ? -11.782 0.180 18.939 1.00 97.00 91 ARG A CA 1
ATOM 706 C C . ARG A 1 91 ? -10.595 0.099 17.987 1.00 97.00 91 ARG A C 1
ATOM 708 O O . ARG A 1 91 ? -10.745 -0.369 16.860 1.00 97.00 91 ARG A O 1
ATOM 715 N N . GLN A 1 92 ? -9.410 0.489 18.452 1.00 96.81 92 GLN A N 1
ATOM 716 C CA . GLN A 1 92 ? -8.179 0.421 17.669 1.00 96.81 92 GLN A CA 1
ATOM 717 C C . GLN A 1 92 ? -7.826 -1.021 17.291 1.00 96.81 92 GLN A C 1
ATOM 719 O O . GLN A 1 92 ? -7.512 -1.286 16.131 1.00 96.81 92 GLN A O 1
ATOM 724 N N . ALA A 1 93 ? -7.924 -1.958 18.238 1.00 97.31 93 ALA A N 1
ATOM 725 C CA . ALA A 1 93 ? -7.712 -3.377 17.978 1.00 97.31 93 ALA A CA 1
ATOM 726 C C . ALA A 1 93 ? -8.690 -3.895 16.918 1.00 97.31 93 ALA A C 1
ATOM 728 O O . ALA A 1 93 ? -8.260 -4.520 15.953 1.00 97.31 93 ALA A O 1
ATOM 729 N N . THR A 1 94 ? -9.979 -3.556 17.036 1.00 96.94 94 THR A N 1
ATOM 730 C CA . THR A 1 94 ? -11.000 -3.931 16.047 1.00 96.94 94 THR A CA 1
ATOM 731 C C . THR A 1 94 ? -10.592 -3.474 14.649 1.00 96.94 94 THR A C 1
ATOM 733 O O . THR A 1 94 ? -10.571 -4.288 13.731 1.00 96.94 94 THR A O 1
ATOM 736 N N . TRP A 1 95 ? -10.187 -2.209 14.483 1.00 96.81 95 TRP A N 1
ATOM 737 C CA . TRP A 1 95 ? -9.748 -1.697 13.181 1.00 96.81 95 TRP A CA 1
ATOM 738 C C . TRP A 1 95 ? -8.506 -2.407 12.640 1.00 96.81 95 TRP A C 1
ATOM 740 O O . TRP A 1 95 ? -8.482 -2.743 11.458 1.00 96.81 95 TRP A O 1
ATOM 750 N N . ARG A 1 96 ? -7.511 -2.702 13.485 1.00 96.69 96 ARG A N 1
ATOM 751 C CA . ARG A 1 96 ? -6.319 -3.467 13.078 1.00 96.69 96 ARG A CA 1
ATOM 752 C C . ARG A 1 96 ? -6.677 -4.879 12.611 1.00 96.69 96 ARG A C 1
ATOM 754 O O . ARG A 1 96 ? -6.155 -5.322 11.596 1.00 96.69 96 ARG A O 1
ATOM 761 N N . PHE A 1 97 ? -7.614 -5.545 13.284 1.00 96.69 97 PHE A N 1
ATOM 762 C CA . PHE A 1 97 ? -8.083 -6.878 12.895 1.00 96.69 97 PHE A CA 1
ATOM 763 C C . PHE A 1 97 ? -8.962 -6.891 11.638 1.00 96.69 97 PHE A C 1
ATOM 765 O O . PHE A 1 97 ? -9.173 -7.955 11.066 1.00 96.69 97 PHE A O 1
ATOM 772 N N . THR A 1 98 ? -9.459 -5.738 11.175 1.00 96.25 98 THR A N 1
ATOM 773 C CA . THR A 1 98 ? -10.165 -5.665 9.881 1.00 96.25 98 THR A CA 1
ATOM 774 C C . THR A 1 98 ? -9.236 -5.655 8.668 1.00 96.25 98 THR A C 1
ATOM 776 O O . THR A 1 98 ? -9.715 -5.760 7.539 1.00 96.25 98 THR A O 1
ATOM 779 N N . LEU A 1 99 ? -7.925 -5.497 8.870 1.00 96.88 99 LEU A N 1
ATOM 780 C CA . LEU A 1 99 ? -6.955 -5.478 7.780 1.00 96.88 99 LEU A CA 1
ATOM 781 C C . LEU A 1 99 ? -6.802 -6.877 7.180 1.00 96.88 99 LEU A C 1
ATOM 783 O O . LEU A 1 99 ? -6.753 -7.871 7.900 1.00 96.88 99 LEU A O 1
ATOM 787 N N . GLN A 1 100 ? -6.705 -6.946 5.855 1.00 96.56 100 GLN A N 1
ATOM 788 C CA . GLN A 1 100 ? -6.567 -8.196 5.111 1.00 96.56 100 GLN A CA 1
ATOM 789 C C . GLN A 1 100 ? -5.400 -8.085 4.124 1.00 96.56 100 GLN A C 1
ATOM 791 O O . GLN A 1 100 ? -5.232 -7.011 3.540 1.00 96.56 100 GLN A O 1
ATOM 796 N N . PRO A 1 101 ? -4.606 -9.157 3.934 1.00 97.25 101 PRO A N 1
ATOM 797 C CA . PRO A 1 101 ? -3.607 -9.216 2.873 1.00 97.25 101 PRO A CA 1
ATOM 798 C C . PRO A 1 101 ? -4.241 -9.001 1.497 1.00 97.25 101 PRO A C 1
ATOM 800 O O . PRO A 1 101 ? -5.366 -9.445 1.249 1.00 97.25 101 PRO A O 1
ATOM 803 N N . ARG A 1 102 ? -3.511 -8.354 0.590 1.00 97.06 102 ARG A N 1
ATOM 804 C CA . ARG A 1 102 ? -3.938 -8.133 -0.798 1.00 97.06 102 ARG A CA 1
ATOM 805 C C . ARG A 1 102 ? -2.740 -8.073 -1.742 1.00 97.06 102 ARG A C 1
ATOM 807 O O . ARG A 1 102 ? -1.642 -7.682 -1.351 1.00 97.06 102 ARG A O 1
ATOM 814 N N . ALA A 1 103 ? -2.986 -8.445 -2.990 1.00 97.00 103 ALA A N 1
ATOM 815 C CA . ALA A 1 103 ? -2.095 -8.199 -4.114 1.00 97.00 103 ALA A CA 1
ATOM 816 C C . ALA A 1 103 ? -2.246 -6.736 -4.544 1.00 97.00 103 ALA A C 1
ATOM 818 O O . ALA A 1 103 ? -3.372 -6.295 -4.765 1.00 97.00 103 ALA A O 1
ATOM 819 N N . VAL A 1 104 ? -1.151 -5.979 -4.609 1.00 97.62 104 VAL A N 1
ATOM 820 C CA . VAL A 1 104 ? -1.135 -4.581 -5.058 1.00 97.62 104 VAL A CA 1
ATOM 821 C C . VAL A 1 104 ? -0.397 -4.512 -6.385 1.00 97.62 104 VAL A C 1
ATOM 823 O O . VAL A 1 104 ? 0.832 -4.503 -6.427 1.00 97.62 104 VAL A O 1
ATOM 826 N N . GLU A 1 105 ? -1.173 -4.473 -7.461 1.00 96.00 105 GLU A N 1
ATOM 827 C CA . GLU A 1 105 ? -0.680 -4.297 -8.827 1.00 96.00 105 GLU A CA 1
ATOM 828 C C . GLU A 1 105 ? -0.173 -2.870 -9.025 1.00 96.00 105 GLU A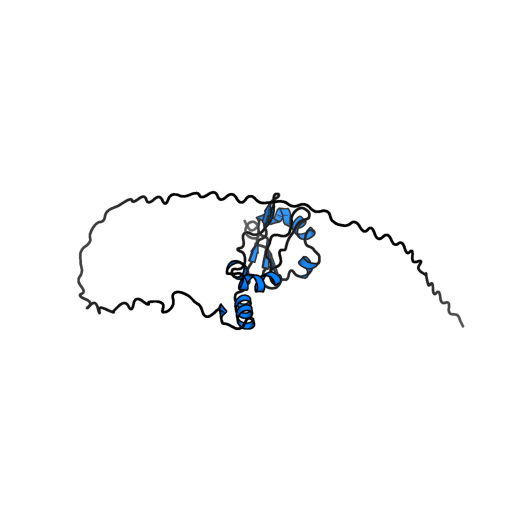 C 1
ATOM 830 O O . GLU A 1 105 ? -0.845 -1.908 -8.626 1.00 96.00 105 GLU A O 1
ATOM 835 N N . ILE A 1 106 ? 1.002 -2.734 -9.636 1.00 95.94 106 ILE A N 1
ATOM 836 C CA . ILE A 1 106 ? 1.582 -1.442 -10.002 1.00 95.94 106 ILE A CA 1
ATOM 837 C C . ILE A 1 106 ? 1.433 -1.234 -11.499 1.00 95.94 106 ILE A C 1
ATOM 839 O O . ILE A 1 106 ? 1.879 -2.056 -12.282 1.00 95.94 106 ILE A O 1
ATOM 843 N N . ALA A 1 107 ? 0.902 -0.076 -11.877 1.00 95.31 107 ALA A N 1
ATOM 844 C CA . ALA A 1 107 ? 0.895 0.432 -13.239 1.00 95.31 107 ALA A CA 1
ATOM 845 C C . ALA A 1 107 ? 1.607 1.792 -13.298 1.00 95.31 107 ALA A C 1
ATOM 847 O O . ALA A 1 107 ? 1.820 2.452 -12.275 1.00 95.31 107 ALA A O 1
ATOM 848 N N . TYR A 1 108 ? 1.969 2.238 -14.503 1.00 96.12 108 TYR A N 1
ATOM 849 C CA . TYR A 1 108 ? 2.641 3.519 -14.721 1.00 96.12 108 TYR A CA 1
ATOM 850 C C . TYR A 1 108 ? 1.916 4.382 -15.755 1.00 96.12 108 TYR A C 1
ATOM 852 O O . TYR A 1 108 ? 1.355 3.901 -16.739 1.00 96.12 108 TYR A O 1
ATOM 860 N N . THR A 1 109 ? 1.902 5.695 -15.536 1.00 95.19 109 THR A N 1
ATOM 861 C CA . THR A 1 109 ? 1.440 6.674 -16.525 1.00 95.19 109 THR A CA 1
ATOM 862 C C . THR A 1 109 ? 2.273 7.937 -16.419 1.00 95.19 109 THR A C 1
ATOM 864 O O . THR A 1 109 ? 2.479 8.460 -15.328 1.00 95.19 109 THR A O 1
ATOM 867 N N . TYR A 1 110 ? 2.671 8.490 -17.564 1.00 93.94 110 TYR A N 1
ATOM 868 C CA . TYR A 1 110 ? 3.545 9.663 -17.633 1.00 93.94 110 TYR A CA 1
ATOM 869 C C . TYR A 1 110 ? 3.034 10.883 -16.845 1.00 93.94 110 TYR A C 1
ATOM 871 O O . TYR A 1 110 ? 3.830 11.626 -16.292 1.00 93.94 110 TYR A O 1
ATOM 879 N N . ASN A 1 111 ? 1.714 11.073 -16.758 1.00 94.62 111 ASN A N 1
ATOM 880 C CA . ASN A 1 111 ? 1.106 12.217 -16.066 1.00 94.62 111 ASN A CA 1
ATOM 881 C C . ASN A 1 111 ? 1.014 12.054 -14.538 1.00 94.62 111 ASN A C 1
ATOM 883 O O . ASN A 1 111 ? 0.816 13.040 -13.830 1.00 94.62 111 ASN A O 1
ATOM 887 N N . HIS A 1 112 ? 1.049 10.818 -14.030 1.00 92.31 112 HIS A N 1
ATOM 888 C CA . HIS A 1 112 ? 0.719 10.522 -12.629 1.00 92.31 112 HIS A CA 1
ATOM 889 C C . HIS A 1 112 ? 1.794 9.713 -11.894 1.00 92.31 112 HIS A C 1
ATOM 891 O O . HIS A 1 112 ? 1.728 9.617 -10.668 1.00 92.31 112 HIS A O 1
ATOM 897 N N . GLY A 1 113 ? 2.782 9.172 -12.609 1.00 96.19 113 GLY A N 1
ATOM 898 C CA . GLY A 1 113 ? 3.773 8.247 -12.073 1.00 96.19 113 GLY A CA 1
ATOM 899 C C . GLY A 1 113 ? 3.198 6.849 -11.863 1.00 96.19 113 GLY A C 1
ATOM 900 O O . GLY A 1 113 ? 2.350 6.394 -12.637 1.00 96.19 113 GLY A O 1
ATOM 901 N N . TYR A 1 114 ? 3.674 6.172 -10.817 1.00 96.62 114 TYR A N 1
ATOM 902 C CA . TYR A 1 114 ? 3.171 4.861 -10.419 1.00 96.62 114 TYR A CA 1
ATOM 903 C C . TYR A 1 114 ? 1.817 4.978 -9.716 1.00 96.62 114 TYR A C 1
ATOM 905 O O . TYR A 1 114 ? 1.592 5.860 -8.882 1.00 96.62 114 TYR A O 1
ATOM 913 N N . TYR A 1 115 ? 0.907 4.070 -10.046 1.00 96.69 115 TYR A N 1
ATOM 914 C CA . TYR A 1 115 ? -0.418 3.984 -9.445 1.00 96.69 115 TYR A CA 1
ATOM 915 C C . TYR A 1 115 ? -0.877 2.525 -9.355 1.00 96.69 115 TYR A C 1
ATOM 917 O O . TYR A 1 115 ? -0.226 1.626 -9.874 1.00 96.69 115 TYR A O 1
ATOM 925 N N . SER A 1 116 ? -1.993 2.291 -8.664 1.00 96.31 116 SER A N 1
ATOM 926 C CA . SER A 1 116 ? -2.588 0.962 -8.521 1.00 96.31 116 SER A CA 1
ATOM 927 C C . SER A 1 116 ? -4.087 1.015 -8.790 1.00 96.31 116 SER A C 1
ATOM 929 O O . SER A 1 116 ? -4.761 1.973 -8.397 1.00 96.31 116 SER A O 1
ATOM 931 N N . HIS A 1 117 ? -4.614 -0.028 -9.430 1.00 94.19 117 HIS A N 1
ATOM 932 C CA . HIS A 1 117 ? -6.055 -0.248 -9.586 1.00 94.19 117 HIS A CA 1
ATOM 933 C C . HIS A 1 117 ? -6.692 -0.881 -8.344 1.00 94.19 117 HIS A C 1
ATOM 935 O O . HIS A 1 117 ? -7.918 -0.909 -8.205 1.00 94.19 117 HIS A O 1
ATOM 941 N N . VAL A 1 118 ? -5.864 -1.364 -7.418 1.00 95.69 118 VAL A N 1
ATOM 942 C CA . VAL A 1 118 ? -6.316 -2.081 -6.234 1.00 95.69 118 VAL A CA 1
ATOM 943 C C . VAL A 1 118 ? -6.944 -1.107 -5.247 1.00 95.69 118 VAL A C 1
ATOM 945 O O . VAL A 1 118 ? -6.375 -0.079 -4.872 1.00 95.69 118 VAL A O 1
ATOM 948 N N . GLY A 1 119 ? -8.156 -1.445 -4.807 1.00 95.00 119 GLY A N 1
ATOM 949 C CA . GLY A 1 119 ? -8.918 -0.618 -3.885 1.00 95.00 119 GLY A CA 1
ATOM 950 C C . GLY A 1 119 ? -8.165 -0.358 -2.579 1.00 95.00 119 GLY A C 1
ATOM 951 O O . GLY A 1 119 ? -7.560 -1.257 -1.995 1.00 95.00 119 GLY A O 1
ATOM 952 N N . ILE A 1 120 ? -8.247 0.883 -2.094 1.00 95.75 120 ILE A N 1
ATOM 953 C CA . ILE A 1 120 ? -7.722 1.289 -0.783 1.00 95.75 120 ILE A CA 1
ATOM 954 C C . ILE A 1 120 ? -8.357 0.406 0.311 1.00 95.75 120 ILE A C 1
ATOM 956 O O . ILE A 1 120 ? -9.574 0.182 0.245 1.00 95.75 120 ILE A O 1
ATOM 960 N N . PRO A 1 121 ? -7.596 -0.044 1.335 1.00 96.38 121 PRO A N 1
ATOM 961 C CA . PRO A 1 121 ? -8.131 -0.852 2.425 1.00 96.38 121 PRO A CA 1
ATOM 962 C C . PRO A 1 121 ? -9.386 -0.222 3.027 1.00 96.38 121 PRO A C 1
ATOM 964 O O . PRO A 1 121 ? -9.430 0.984 3.291 1.00 96.38 121 PRO A O 1
ATOM 967 N N . VAL A 1 122 ? -10.409 -1.046 3.271 1.00 95.31 122 VAL A N 1
ATOM 968 C CA . VAL A 1 122 ? -11.724 -0.589 3.755 1.00 95.31 122 VAL A CA 1
ATOM 969 C C . VAL A 1 122 ? -11.576 0.275 5.009 1.00 95.31 122 VAL A C 1
ATOM 971 O O . VAL A 1 122 ? -12.179 1.346 5.093 1.00 95.31 122 VAL A O 1
ATOM 974 N N . ALA A 1 123 ? -10.695 -0.112 5.932 1.00 96.50 123 ALA A N 1
ATOM 975 C CA . ALA A 1 123 ? -10.448 0.618 7.170 1.00 96.50 123 ALA A CA 1
ATOM 976 C C . ALA A 1 123 ? -9.995 2.082 6.966 1.00 96.50 123 ALA A C 1
ATOM 978 O O . ALA A 1 123 ? -10.307 2.931 7.795 1.00 96.50 123 ALA A O 1
ATOM 979 N N . LEU A 1 124 ? -9.350 2.443 5.851 1.00 96.94 124 LEU A N 1
ATOM 980 C CA . LEU A 1 124 ? -8.995 3.845 5.567 1.00 96.94 124 LEU A CA 1
ATOM 981 C C . LEU A 1 124 ? -10.185 4.683 5.057 1.00 96.94 124 LEU A C 1
ATOM 983 O O . LEU A 1 124 ? -10.150 5.920 5.101 1.00 96.94 124 LEU A O 1
ATOM 987 N N . ARG A 1 125 ? -11.255 4.026 4.588 1.00 96.19 125 ARG A N 1
ATOM 988 C CA . ARG A 1 125 ? -12.431 4.658 3.967 1.00 96.19 125 ARG A CA 1
ATOM 989 C C . ARG A 1 125 ? -13.637 4.786 4.896 1.00 96.19 125 ARG A C 1
ATOM 991 O O . ARG A 1 125 ? -14.459 5.663 4.653 1.00 96.19 125 ARG A O 1
ATOM 998 N N . VAL A 1 126 ? -13.747 3.947 5.930 1.00 94.94 126 VAL A N 1
ATOM 999 C CA . VAL A 1 126 ? -14.959 3.843 6.766 1.00 94.94 126 VAL A CA 1
ATOM 1000 C C . VAL A 1 126 ? -15.229 5.109 7.582 1.00 94.94 126 VAL A C 1
ATOM 1002 O O . VAL A 1 126 ? -16.271 5.735 7.406 1.00 94.94 126 VAL A O 1
ATOM 1005 N N . ASN A 1 127 ? -14.333 5.495 8.494 1.00 94.94 127 ASN A N 1
ATOM 1006 C CA . ASN A 1 127 ? -14.515 6.683 9.329 1.00 94.94 127 ASN A CA 1
ATOM 1007 C C . ASN A 1 127 ? -13.164 7.284 9.772 1.00 94.94 127 ASN A C 1
ATOM 1009 O O . ASN A 1 127 ? -12.095 6.823 9.376 1.00 94.94 127 ASN A O 1
ATOM 1013 N N . ARG A 1 128 ? -13.206 8.372 10.555 1.00 96.12 128 ARG A N 1
ATOM 1014 C CA . ARG A 1 128 ? -11.990 9.053 11.043 1.00 96.12 128 ARG A CA 1
ATOM 1015 C C . ARG A 1 128 ? -11.196 8.202 12.037 1.00 96.12 128 ARG A C 1
ATOM 1017 O O . ARG A 1 128 ? -9.975 8.207 11.983 1.00 96.12 128 ARG A O 1
ATOM 1024 N N . ASP A 1 129 ? -11.887 7.476 12.911 1.00 95.62 129 ASP A N 1
ATOM 1025 C CA . ASP A 1 129 ? -11.278 6.621 13.936 1.00 95.62 129 ASP A CA 1
ATOM 1026 C C . ASP A 1 129 ? -10.464 5.495 13.286 1.00 95.62 129 ASP A C 1
ATOM 1028 O O . ASP A 1 129 ? -9.275 5.345 13.550 1.00 95.62 129 ASP A O 1
ATOM 1032 N N . SER A 1 130 ? -11.071 4.786 12.333 1.00 96.75 130 SER A N 1
ATOM 1033 C CA . SER A 1 130 ? -10.428 3.716 11.575 1.00 96.75 130 SER A CA 1
ATOM 1034 C C . SER A 1 130 ? -9.235 4.225 10.767 1.00 96.75 130 SER A C 1
ATOM 1036 O O . SER A 1 130 ? -8.166 3.615 10.779 1.00 96.75 130 SER A O 1
ATOM 1038 N N . ARG A 1 131 ? -9.380 5.387 10.116 1.00 97.00 131 ARG A N 1
ATOM 1039 C CA . ARG A 1 131 ? -8.304 5.993 9.328 1.00 97.00 131 ARG A CA 1
ATOM 1040 C C . ARG A 1 131 ? -7.100 6.368 10.185 1.00 97.00 131 ARG A C 1
ATOM 1042 O O . ARG A 1 131 ? -5.987 6.058 9.784 1.00 97.00 131 ARG A O 1
ATOM 1049 N N . ASN A 1 132 ? -7.313 6.982 11.347 1.00 96.25 132 ASN A N 1
ATOM 1050 C CA . ASN A 1 132 ? -6.227 7.396 12.241 1.00 96.25 132 ASN A CA 1
ATOM 1051 C C . ASN A 1 132 ? -5.415 6.203 12.762 1.00 96.25 132 ASN A C 1
ATOM 1053 O O . ASN A 1 132 ? -4.212 6.311 12.970 1.00 96.25 132 ASN A O 1
ATOM 1057 N N . VAL A 1 133 ? -6.070 5.060 12.971 1.00 95.88 133 VAL A N 1
ATOM 1058 C CA . VAL A 1 133 ? -5.405 3.838 13.442 1.00 95.88 133 VAL A CA 1
ATOM 1059 C C . VAL A 1 133 ? -4.566 3.196 12.344 1.00 95.88 133 VAL A C 1
ATOM 1061 O O . VAL A 1 133 ? -3.481 2.685 12.614 1.00 95.88 133 VAL A O 1
ATOM 1064 N N . VAL A 1 134 ? -5.079 3.197 11.115 1.00 96.44 134 VAL A N 1
ATOM 1065 C CA . VAL A 1 134 ? -4.500 2.441 9.998 1.00 96.44 134 VAL A CA 1
ATOM 1066 C C . VAL A 1 134 ? -3.525 3.274 9.167 1.00 96.44 134 VAL A C 1
ATOM 1068 O O . VAL A 1 134 ? -2.656 2.698 8.521 1.00 96.44 134 VAL A O 1
ATOM 1071 N N . SER A 1 135 ? -3.593 4.608 9.210 1.00 95.56 135 SER A N 1
ATOM 1072 C CA . SER A 1 135 ? -2.737 5.486 8.397 1.00 95.56 135 SER A CA 1
ATOM 1073 C C . SER A 1 135 ? -1.243 5.260 8.618 1.00 95.56 135 SER A C 1
ATOM 1075 O O . SER A 1 135 ? -0.468 5.379 7.680 1.00 95.56 135 SER A O 1
ATOM 1077 N N . LEU A 1 136 ? -0.837 4.903 9.840 1.00 94.75 136 LEU A N 1
ATOM 1078 C CA . LEU A 1 136 ? 0.566 4.619 10.164 1.00 94.75 136 LEU A CA 1
ATOM 1079 C C . LEU A 1 136 ? 1.046 3.264 9.624 1.00 94.75 136 LEU A C 1
ATOM 1081 O O . LEU A 1 136 ? 2.240 3.071 9.440 1.00 94.75 136 LEU A O 1
ATOM 1085 N N . LEU A 1 137 ? 0.125 2.328 9.380 1.00 96.44 137 LEU A N 1
ATOM 1086 C CA . LEU A 1 137 ? 0.431 0.988 8.866 1.00 96.44 137 LEU A CA 1
ATOM 1087 C C . LEU A 1 137 ? 0.493 0.948 7.334 1.00 96.44 137 LEU A C 1
ATOM 1089 O O . LEU A 1 137 ? 0.938 -0.042 6.763 1.00 96.44 137 LEU A O 1
ATOM 1093 N N . TYR A 1 138 ? 0.001 1.998 6.682 1.00 97.44 138 TYR A N 1
ATOM 1094 C CA . TYR A 1 138 ? -0.162 2.081 5.239 1.00 97.44 138 TYR A CA 1
ATOM 1095 C C . TYR A 1 138 ? 0.385 3.422 4.725 1.00 97.44 138 TYR A C 1
ATOM 1097 O O . TYR A 1 138 ? -0.398 4.314 4.374 1.00 97.44 138 TYR A O 1
ATOM 1105 N N . PRO A 1 139 ? 1.718 3.601 4.720 1.00 96.69 139 PRO A N 1
ATOM 1106 C CA . PRO A 1 139 ? 2.342 4.758 4.094 1.00 96.69 139 PRO A CA 1
ATOM 1107 C C . PRO A 1 139 ? 2.008 4.855 2.598 1.00 96.69 139 PRO A C 1
ATOM 1109 O O . PRO A 1 139 ? 1.624 3.881 1.945 1.00 96.69 139 PRO A O 1
ATOM 1112 N N . LEU A 1 140 ? 2.161 6.065 2.056 1.00 97.00 140 LEU A N 1
ATOM 1113 C CA . LEU A 1 140 ? 2.213 6.275 0.613 1.00 97.00 140 LEU A CA 1
ATOM 1114 C C . LEU A 1 140 ? 3.614 5.900 0.126 1.00 97.00 140 LEU A C 1
ATOM 1116 O O . LEU A 1 140 ? 4.596 6.501 0.557 1.00 97.00 140 LEU A O 1
ATOM 1120 N N . CYS A 1 141 ? 3.684 4.927 -0.770 1.00 96.62 141 CYS A N 1
ATOM 1121 C CA . CYS A 1 141 ? 4.907 4.345 -1.309 1.00 96.62 141 CYS A CA 1
ATOM 1122 C C . CYS A 1 141 ? 4.974 4.501 -2.829 1.00 96.62 141 CYS A C 1
ATOM 1124 O O . CYS A 1 141 ? 3.989 4.882 -3.484 1.00 96.62 141 CYS A O 1
ATOM 1126 N N . PHE A 1 142 ? 6.150 4.176 -3.365 1.00 95.94 142 PHE A N 1
ATOM 1127 C CA . PHE A 1 142 ? 6.414 4.024 -4.792 1.00 95.94 142 PHE A CA 1
ATOM 1128 C C . PHE A 1 142 ? 6.293 5.343 -5.557 1.00 95.94 142 PHE A C 1
ATOM 1130 O O . PHE A 1 142 ? 5.480 5.509 -6.467 1.00 95.94 142 PHE A O 1
ATOM 1137 N N . GLY A 1 143 ? 7.104 6.317 -5.145 1.00 95.50 143 GLY A N 1
ATOM 1138 C CA . GLY A 1 143 ? 7.325 7.537 -5.915 1.00 95.50 143 GLY A CA 1
ATOM 1139 C C . GLY A 1 143 ? 8.252 7.302 -7.107 1.00 95.50 143 GLY A C 1
ATOM 1140 O O . GLY A 1 143 ? 8.876 6.259 -7.252 1.00 95.50 143 GLY A O 1
ATOM 1141 N N . SER A 1 144 ? 8.362 8.308 -7.963 1.00 92.69 144 SER A N 1
ATOM 1142 C CA . SER A 1 144 ? 9.425 8.397 -8.964 1.00 92.69 144 SER A CA 1
ATOM 1143 C C . SER A 1 144 ? 10.137 9.736 -8.812 1.00 92.69 144 SER A C 1
ATOM 1145 O O . SER A 1 144 ? 9.658 10.619 -8.104 1.00 92.69 144 SER A O 1
ATOM 1147 N N . ILE A 1 145 ? 11.236 9.932 -9.539 1.00 91.12 145 ILE A N 1
ATOM 1148 C CA . ILE A 1 145 ? 11.961 11.214 -9.563 1.00 91.12 145 ILE A CA 1
ATOM 1149 C C . ILE A 1 145 ? 11.022 12.385 -9.911 1.00 91.12 145 ILE A C 1
ATOM 1151 O O . ILE A 1 145 ? 11.169 13.481 -9.382 1.00 91.12 145 ILE A O 1
ATOM 1155 N N . LEU A 1 146 ? 10.036 12.144 -10.782 1.00 94.12 146 LEU A N 1
ATOM 1156 C CA . LEU A 1 146 ? 9.118 13.173 -11.279 1.00 94.12 146 LEU A CA 1
ATOM 1157 C C . LEU A 1 146 ? 7.777 13.224 -10.529 1.00 94.12 146 LEU A C 1
ATOM 1159 O O . LEU A 1 146 ? 7.037 14.194 -10.673 1.00 94.12 146 LEU A O 1
ATOM 1163 N N . HIS A 1 147 ? 7.436 12.194 -9.750 1.00 96.06 147 HIS A N 1
ATOM 1164 C CA . HIS A 1 147 ? 6.099 12.047 -9.168 1.00 96.06 147 HIS A CA 1
ATOM 1165 C C . HIS A 1 147 ? 6.158 11.599 -7.715 1.00 96.06 147 HIS A C 1
ATOM 1167 O O . HIS A 1 147 ? 6.844 10.640 -7.375 1.00 96.06 147 HIS A O 1
ATOM 1173 N N . GLN A 1 148 ? 5.357 12.246 -6.871 1.00 96.12 148 GLN A N 1
ATOM 1174 C CA . GLN A 1 148 ? 5.218 11.861 -5.469 1.00 96.12 148 GLN A CA 1
ATOM 1175 C C . GLN A 1 148 ? 4.603 10.455 -5.310 1.00 96.12 148 GLN A C 1
ATOM 1177 O O . GLN A 1 148 ? 3.787 10.060 -6.148 1.00 96.12 148 GLN A O 1
ATOM 1182 N N . PRO A 1 149 ? 4.934 9.733 -4.221 1.00 96.75 149 PRO A N 1
ATOM 1183 C CA . PRO A 1 149 ? 4.297 8.470 -3.851 1.00 96.75 149 PRO A CA 1
ATOM 1184 C C . PRO A 1 149 ? 2.771 8.588 -3.751 1.00 96.75 149 PRO A C 1
ATOM 1186 O O . PRO A 1 149 ? 2.246 9.512 -3.125 1.00 96.75 149 PRO A O 1
ATOM 1189 N N . ARG A 1 150 ? 2.044 7.640 -4.349 1.00 96.00 150 ARG A N 1
ATOM 1190 C CA . ARG A 1 150 ? 0.565 7.634 -4.378 1.00 96.00 150 ARG A CA 1
ATOM 1191 C C . ARG A 1 150 ? -0.056 6.311 -3.952 1.00 96.00 150 ARG A C 1
ATOM 1193 O O . ARG A 1 150 ? -1.258 6.265 -3.689 1.00 96.00 150 ARG A O 1
ATOM 1200 N N . ILE A 1 151 ? 0.732 5.244 -3.894 1.00 97.38 151 ILE A N 1
ATOM 1201 C CA . ILE A 1 151 ? 0.221 3.906 -3.632 1.00 97.38 151 ILE A CA 1
ATOM 1202 C C . ILE A 1 151 ? 0.242 3.674 -2.130 1.00 97.38 151 ILE A C 1
ATOM 1204 O O . ILE A 1 151 ? 1.283 3.722 -1.490 1.00 97.38 151 ILE A O 1
ATOM 1208 N N . VAL A 1 152 ? -0.929 3.428 -1.560 1.00 97.50 152 VAL A N 1
ATOM 1209 C CA . VAL A 1 152 ? -1.073 3.087 -0.148 1.00 97.50 152 VAL A CA 1
ATOM 1210 C C . VAL A 1 152 ? -0.659 1.626 0.025 1.00 97.50 152 VAL A C 1
ATOM 1212 O O . VAL A 1 152 ? -1.364 0.759 -0.495 1.00 97.50 152 VAL A O 1
ATOM 1215 N N . PHE A 1 153 ? 0.446 1.349 0.719 1.00 98.00 153 PHE A N 1
ATOM 1216 C CA . PHE A 1 153 ? 1.046 0.009 0.780 1.00 98.00 153 PHE A CA 1
ATOM 1217 C C . PHE A 1 153 ? 1.464 -0.374 2.203 1.00 98.00 153 PHE A C 1
ATOM 1219 O O . PHE A 1 153 ? 2.044 0.435 2.921 1.00 98.00 153 PHE A O 1
ATOM 1226 N N . ASN A 1 154 ? 1.179 -1.610 2.613 1.00 97.88 154 ASN A N 1
ATOM 1227 C CA . ASN A 1 154 ? 1.641 -2.170 3.883 1.00 97.88 154 ASN A CA 1
ATOM 1228 C C . ASN A 1 154 ? 2.666 -3.280 3.640 1.00 97.88 154 ASN A C 1
ATOM 1230 O O . ASN A 1 154 ? 2.306 -4.397 3.286 1.00 97.88 154 ASN A O 1
ATOM 1234 N N . PHE A 1 155 ? 3.933 -2.997 3.933 1.00 97.44 155 PHE A N 1
ATOM 1235 C CA . PHE A 1 155 ? 5.067 -3.902 3.720 1.00 97.44 155 PHE A CA 1
ATOM 1236 C C . PHE A 1 155 ? 4.979 -5.274 4.407 1.00 97.44 155 PHE A C 1
ATOM 1238 O O . PHE A 1 155 ? 5.644 -6.210 3.974 1.00 97.44 155 PHE A O 1
ATOM 1245 N N . SER A 1 156 ? 4.176 -5.397 5.468 1.00 97.06 156 SER A N 1
ATOM 1246 C CA . SER A 1 156 ? 4.006 -6.647 6.223 1.00 97.06 156 SER A CA 1
ATOM 1247 C C . SER A 1 156 ? 2.823 -7.504 5.763 1.00 97.06 156 SER A C 1
ATOM 1249 O O . SER A 1 156 ? 2.738 -8.670 6.136 1.00 97.06 156 SER A O 1
ATOM 1251 N N . MET A 1 157 ? 1.886 -6.935 4.997 1.00 96.69 157 MET A N 1
ATOM 1252 C CA . MET A 1 157 ? 0.635 -7.608 4.616 1.00 96.69 157 MET A CA 1
ATOM 1253 C C . MET A 1 157 ? 0.391 -7.637 3.111 1.00 96.69 157 MET A C 1
ATOM 1255 O O . MET A 1 157 ? -0.181 -8.601 2.602 1.00 96.69 157 MET A O 1
ATOM 1259 N N . ASP A 1 158 ? 0.766 -6.572 2.411 1.00 98.31 158 ASP A N 1
ATOM 1260 C CA . ASP A 1 158 ? 0.538 -6.438 0.983 1.00 98.31 158 ASP A CA 1
ATOM 1261 C C . ASP A 1 158 ? 1.635 -7.184 0.210 1.00 98.31 158 ASP A C 1
ATOM 1263 O O . ASP A 1 158 ? 2.808 -7.199 0.585 1.00 98.31 158 ASP A O 1
ATOM 1267 N N . THR A 1 159 ? 1.240 -7.809 -0.895 1.00 98.06 159 THR A N 1
ATOM 1268 C CA . THR A 1 159 ? 2.168 -8.399 -1.865 1.00 98.06 159 THR A CA 1
ATOM 1269 C C . THR A 1 159 ? 2.264 -7.477 -3.066 1.00 98.06 159 THR A C 1
ATOM 1271 O O . THR A 1 159 ? 1.241 -7.119 -3.647 1.00 98.06 159 THR A O 1
ATOM 1274 N N . LEU A 1 160 ? 3.482 -7.083 -3.431 1.00 97.50 160 LEU A N 1
ATOM 1275 C CA . LEU A 1 160 ? 3.728 -6.260 -4.608 1.00 97.50 160 LEU A CA 1
ATOM 1276 C C . LEU A 1 160 ? 3.550 -7.107 -5.866 1.00 97.50 160 LEU A C 1
ATOM 1278 O O . LEU A 1 160 ? 4.197 -8.144 -5.980 1.00 97.50 160 LEU A O 1
ATOM 1282 N N . CYS A 1 161 ? 2.686 -6.703 -6.792 1.00 96.06 161 CYS A N 1
ATOM 1283 C CA . CYS A 1 161 ? 2.401 -7.483 -7.994 1.00 96.06 161 CYS A CA 1
ATOM 1284 C C . CYS A 1 161 ? 2.826 -6.734 -9.254 1.00 96.06 161 CYS A C 1
ATOM 1286 O O . CYS A 1 161 ? 2.439 -5.582 -9.460 1.00 96.06 161 CYS A O 1
ATOM 1288 N N . PHE A 1 162 ? 3.609 -7.410 -10.094 1.00 94.25 162 PHE A N 1
ATOM 1289 C CA . PHE A 1 162 ? 3.981 -6.926 -11.419 1.00 94.25 162 PHE A CA 1
ATOM 1290 C C . PHE A 1 162 ? 3.169 -7.670 -12.478 1.00 94.25 162 PHE A C 1
ATOM 1292 O O . PHE A 1 162 ? 3.267 -8.895 -12.578 1.00 94.25 162 PHE A O 1
ATOM 1299 N N . ASP A 1 163 ? 2.360 -6.919 -13.220 1.00 89.44 163 ASP A N 1
ATOM 1300 C CA . ASP A 1 163 ? 1.530 -7.396 -14.324 1.00 89.44 163 ASP A CA 1
ATOM 1301 C C . ASP A 1 163 ? 2.179 -7.074 -15.683 1.00 89.44 163 ASP A C 1
ATOM 1303 O O . ASP A 1 163 ? 3.323 -6.618 -15.758 1.00 89.44 163 ASP A O 1
ATOM 1307 N N . GLU A 1 164 ? 1.448 -7.299 -16.778 1.00 86.94 164 GLU A N 1
ATOM 1308 C CA . GLU A 1 164 ? 1.931 -6.962 -18.119 1.00 86.94 164 GLU A CA 1
ATOM 1309 C C . GLU A 1 164 ? 2.244 -5.461 -18.289 1.00 86.94 164 GLU A C 1
ATOM 1311 O O . GLU A 1 164 ? 3.195 -5.079 -18.976 1.00 86.94 164 GLU A O 1
ATOM 1316 N N . MET A 1 165 ? 1.468 -4.604 -17.627 1.00 83.81 165 MET A N 1
ATOM 1317 C CA . MET A 1 165 ? 1.436 -3.163 -17.866 1.00 83.81 165 MET A CA 1
ATOM 1318 C C . MET A 1 165 ? 2.688 -2.445 -17.361 1.00 83.81 165 MET A C 1
ATOM 1320 O O . MET A 1 165 ? 2.991 -1.342 -17.823 1.00 83.81 165 MET A O 1
ATOM 1324 N N . ILE A 1 166 ? 3.416 -3.042 -16.415 1.00 91.56 166 ILE A N 1
ATOM 1325 C CA . ILE A 1 166 ? 4.599 -2.425 -15.808 1.00 91.56 166 ILE A CA 1
ATOM 1326 C C . ILE A 1 166 ? 5.922 -2.903 -16.402 1.00 91.56 166 ILE A C 1
ATOM 1328 O O . ILE A 1 166 ? 6.935 -2.253 -16.161 1.00 91.56 166 ILE A O 1
ATOM 1332 N N . TRP A 1 167 ? 5.966 -3.980 -17.194 1.00 89.12 167 TRP A N 1
ATOM 1333 C CA . TRP A 1 167 ? 7.239 -4.585 -17.626 1.00 89.12 167 TRP A CA 1
ATOM 1334 C C . TRP A 1 167 ? 8.197 -3.616 -18.320 1.00 89.12 167 TRP A C 1
ATOM 1336 O O . TRP A 1 167 ? 9.399 -3.651 -18.056 1.00 89.12 167 TRP A O 1
ATOM 1346 N N . THR A 1 168 ? 7.684 -2.720 -19.165 1.00 91.38 168 THR A N 1
ATOM 1347 C CA . THR A 1 168 ? 8.511 -1.722 -19.866 1.00 91.38 168 THR A CA 1
ATOM 1348 C C . THR A 1 168 ? 9.096 -0.671 -18.922 1.00 91.38 168 THR A C 1
ATOM 1350 O O . THR A 1 168 ? 10.141 -0.084 -19.200 1.00 91.38 168 THR A O 1
ATOM 1353 N N . GLU A 1 169 ? 8.435 -0.439 -17.792 1.00 94.31 169 GLU A N 1
ATOM 1354 C CA . GLU A 1 169 ? 8.811 0.548 -16.783 1.00 94.31 169 GLU A CA 1
ATOM 1355 C C . GLU A 1 169 ? 9.473 -0.096 -15.557 1.00 94.31 169 GLU A C 1
ATOM 1357 O O . GLU A 1 169 ? 10.027 0.613 -14.720 1.00 94.31 169 GLU A O 1
ATOM 1362 N N . LEU A 1 170 ? 9.494 -1.430 -15.470 1.00 93.31 170 LEU A N 1
ATOM 1363 C CA . LEU A 1 170 ? 10.000 -2.176 -14.322 1.00 93.31 170 LEU A CA 1
ATOM 1364 C C . LEU A 1 170 ? 11.462 -1.835 -13.982 1.00 93.31 170 LEU A C 1
ATOM 1366 O O . LEU A 1 170 ? 11.739 -1.590 -12.808 1.00 93.31 170 LEU A O 1
ATOM 1370 N N . PRO A 1 171 ? 12.408 -1.724 -14.940 1.00 94.62 171 PRO A N 1
ATOM 1371 C CA . PRO A 1 171 ? 13.769 -1.306 -14.605 1.00 94.62 171 PRO A CA 1
ATOM 1372 C C . PRO A 1 171 ? 13.817 0.093 -13.979 1.00 94.62 171 PRO A C 1
ATOM 1374 O O . PRO A 1 171 ? 14.555 0.321 -13.023 1.00 94.62 171 PRO A O 1
ATOM 1377 N N . LYS A 1 172 ? 12.994 1.027 -14.477 1.00 94.31 172 LYS A N 1
ATOM 1378 C CA . LYS A 1 172 ? 12.910 2.390 -13.931 1.00 94.31 172 LYS A CA 1
ATOM 1379 C C . LYS A 1 172 ? 12.272 2.383 -12.545 1.00 94.31 172 LYS A C 1
ATOM 1381 O O . LYS A 1 172 ? 12.718 3.122 -11.673 1.00 94.31 172 LYS A O 1
ATOM 1386 N N . PHE A 1 173 ? 11.273 1.527 -12.338 1.00 95.19 173 PHE A N 1
ATOM 1387 C CA . PHE A 1 173 ? 10.637 1.308 -11.046 1.00 95.19 173 PHE A CA 1
ATOM 1388 C C . PHE A 1 173 ? 11.647 0.834 -10.007 1.00 95.19 173 PHE A C 1
ATOM 1390 O O . PHE A 1 173 ? 11.795 1.481 -8.973 1.00 95.19 173 PHE A O 1
ATOM 1397 N N . LEU A 1 174 ? 12.407 -0.219 -10.311 1.00 94.19 174 LEU A N 1
ATOM 1398 C CA . LEU A 1 174 ? 13.390 -0.781 -9.384 1.00 94.19 174 LEU A CA 1
ATOM 1399 C C . LEU A 1 174 ? 14.494 0.218 -9.020 1.00 94.19 174 LEU A C 1
ATOM 1401 O O . LEU A 1 174 ? 14.881 0.289 -7.860 1.00 94.19 174 LEU A O 1
ATOM 1405 N N . VAL A 1 175 ? 14.959 1.026 -9.979 1.00 94.44 175 VAL A N 1
ATOM 1406 C CA . VAL A 1 175 ? 15.946 2.092 -9.720 1.00 94.44 175 VAL A CA 1
ATOM 1407 C C . VAL A 1 175 ? 15.350 3.247 -8.907 1.00 94.44 175 VAL A C 1
ATOM 1409 O O . VAL A 1 175 ? 16.077 3.934 -8.196 1.00 94.44 175 VAL A O 1
ATOM 1412 N N . SER A 1 176 ? 14.037 3.477 -8.996 1.00 94.12 176 SER A N 1
ATOM 1413 C CA . SER A 1 176 ? 13.361 4.533 -8.233 1.00 94.12 176 SER A CA 1
ATOM 1414 C C . SER A 1 176 ? 13.012 4.157 -6.792 1.00 94.12 176 SER A C 1
ATOM 1416 O O . SER A 1 176 ? 12.673 5.052 -6.019 1.00 94.12 176 SER A O 1
ATOM 1418 N N . LEU A 1 177 ? 13.095 2.873 -6.424 1.00 94.81 177 LEU A N 1
ATOM 1419 C CA . LEU A 1 177 ? 12.842 2.427 -5.055 1.00 94.81 177 LEU A CA 1
ATOM 1420 C C . LEU A 1 177 ? 13.910 2.978 -4.108 1.00 94.81 177 LEU A C 1
ATOM 1422 O O . LEU A 1 177 ? 15.108 2.803 -4.328 1.00 94.81 177 LEU A O 1
ATOM 1426 N N . GLY A 1 178 ? 13.472 3.610 -3.019 1.00 92.06 178 GLY A N 1
ATOM 1427 C CA . GLY A 1 178 ? 14.388 4.039 -1.965 1.00 92.06 178 GLY A CA 1
ATOM 1428 C C . GLY A 1 178 ? 14.932 2.855 -1.160 1.00 92.06 178 GLY A C 1
ATOM 1429 O O . GLY A 1 178 ? 14.279 1.817 -1.045 1.00 92.06 178 GLY A O 1
ATOM 1430 N N . ASP A 1 179 ? 16.081 3.036 -0.501 1.00 94.38 179 ASP A N 1
ATOM 1431 C CA . ASP A 1 179 ? 16.693 2.001 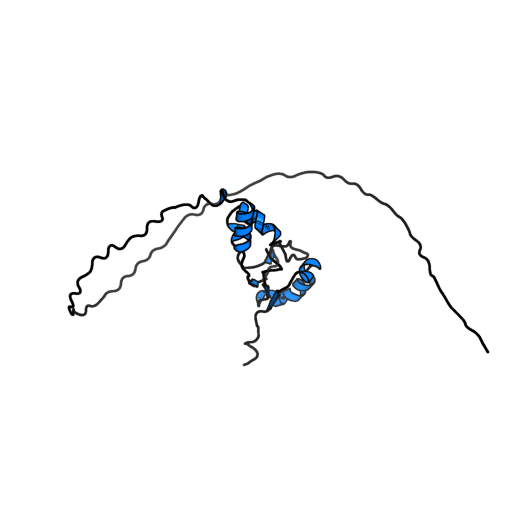0.352 1.00 94.38 179 ASP A CA 1
ATOM 1432 C C . ASP A 1 179 ? 15.737 1.458 1.421 1.00 94.38 179 ASP A C 1
ATOM 1434 O O . ASP A 1 179 ? 15.790 0.282 1.784 1.00 94.38 179 ASP A O 1
ATOM 1438 N N . VAL A 1 180 ? 14.870 2.323 1.953 1.00 93.50 180 VAL A N 1
ATOM 1439 C CA . VAL A 1 180 ? 13.878 1.950 2.967 1.00 93.50 180 VAL A CA 1
ATOM 1440 C C . VAL A 1 180 ? 12.811 1.043 2.364 1.00 93.50 180 VAL A C 1
ATOM 1442 O O . VAL A 1 180 ? 12.522 -0.002 2.939 1.00 93.50 180 VAL A O 1
ATOM 1445 N N . GLU A 1 181 ? 12.259 1.407 1.205 1.00 95.31 181 GLU A N 1
ATOM 1446 C CA . GLU A 1 181 ? 11.233 0.611 0.525 1.00 95.31 181 GLU A CA 1
ATOM 1447 C C . GLU A 1 181 ? 11.806 -0.749 0.123 1.00 95.31 181 GLU A C 1
ATOM 1449 O O . GLU A 1 181 ? 11.217 -1.779 0.437 1.00 95.31 181 GLU A O 1
ATOM 1454 N N . LEU A 1 182 ? 13.003 -0.765 -0.472 1.00 95.00 182 LEU A N 1
ATOM 1455 C CA . LEU A 1 182 ? 13.664 -1.990 -0.916 1.00 95.00 182 LEU A CA 1
ATOM 1456 C C . LEU A 1 182 ? 13.925 -2.967 0.241 1.00 95.00 182 LEU A C 1
ATOM 1458 O O . LEU A 1 182 ? 13.717 -4.167 0.093 1.00 95.00 182 LEU A O 1
ATOM 1462 N N . LYS A 1 183 ? 14.340 -2.458 1.408 1.00 96.81 183 LYS A N 1
ATOM 1463 C CA . LYS A 1 183 ? 14.559 -3.277 2.614 1.00 96.81 183 LYS A CA 1
ATOM 1464 C C . LYS A 1 183 ? 13.263 -3.757 3.260 1.00 96.81 183 LYS A C 1
ATOM 1466 O O . LYS A 1 183 ? 13.285 -4.750 3.982 1.00 96.81 183 LYS A O 1
ATOM 1471 N N . GLN A 1 184 ? 12.166 -3.028 3.072 1.00 97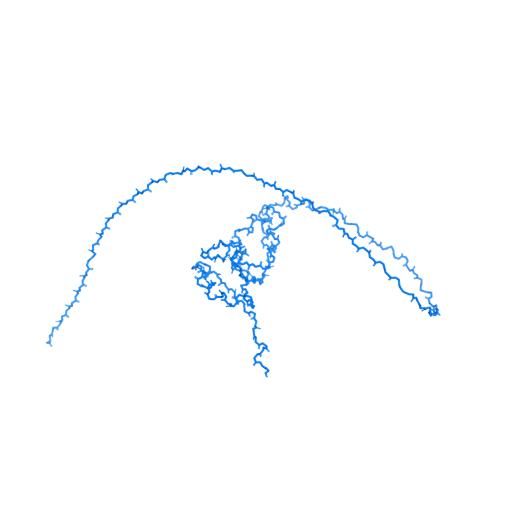.25 184 GLN A N 1
ATOM 1472 C CA . GLN A 1 184 ? 10.891 -3.335 3.710 1.00 97.25 184 GLN A CA 1
ATOM 1473 C C . GLN A 1 184 ? 9.989 -4.224 2.856 1.00 97.25 184 GLN A C 1
ATOM 1475 O O . GLN A 1 184 ? 9.131 -4.886 3.428 1.00 97.25 184 GLN A O 1
ATOM 1480 N N . ILE A 1 185 ? 10.154 -4.283 1.531 1.00 96.94 185 ILE A N 1
ATOM 1481 C CA . ILE A 1 185 ? 9.371 -5.192 0.681 1.00 96.94 185 ILE A CA 1
ATOM 1482 C C . ILE A 1 185 ? 9.654 -6.647 1.080 1.00 96.94 185 ILE A C 1
ATOM 1484 O O . ILE A 1 185 ? 10.773 -7.134 0.951 1.00 96.94 185 ILE A O 1
ATOM 1488 N N . GLN A 1 186 ? 8.617 -7.347 1.549 1.00 97.00 186 GLN A N 1
ATOM 1489 C CA . GLN A 1 186 ? 8.715 -8.742 2.001 1.00 97.00 186 GLN A CA 1
ATOM 1490 C C . GLN A 1 186 ? 8.174 -9.748 0.983 1.00 97.00 186 GLN A C 1
ATOM 1492 O O . GLN A 1 186 ? 8.598 -10.901 0.975 1.00 97.00 186 GLN A O 1
ATOM 1497 N N . SER A 1 187 ? 7.226 -9.333 0.140 1.00 97.44 187 SER A N 1
ATOM 1498 C CA . SER A 1 187 ? 6.516 -10.222 -0.780 1.00 97.44 187 SER A CA 1
ATOM 1499 C C . SER A 1 187 ? 6.356 -9.570 -2.148 1.00 97.44 187 SER A C 1
ATOM 1501 O O . SER A 1 187 ? 5.816 -8.466 -2.260 1.00 97.44 187 SER A O 1
ATOM 1503 N N . ILE A 1 188 ? 6.816 -10.274 -3.183 1.00 96.31 188 ILE A N 1
ATOM 1504 C CA . ILE A 1 188 ? 6.682 -9.894 -4.590 1.00 96.31 188 ILE A CA 1
ATOM 1505 C C . ILE A 1 188 ? 6.057 -11.072 -5.336 1.00 96.31 188 ILE A C 1
ATOM 1507 O O . ILE A 1 188 ? 6.528 -12.204 -5.230 1.00 96.31 188 ILE A O 1
ATOM 1511 N N . ALA A 1 189 ? 5.021 -10.792 -6.117 1.00 95.19 189 ALA A N 1
ATOM 1512 C CA . ALA A 1 189 ? 4.447 -11.705 -7.086 1.00 95.19 189 ALA A CA 1
ATOM 1513 C C . ALA A 1 189 ? 4.644 -11.150 -8.499 1.00 95.19 189 ALA A C 1
ATOM 1515 O O . ALA A 1 189 ? 4.595 -9.943 -8.736 1.00 95.19 189 ALA A O 1
ATOM 1516 N N . VAL A 1 190 ? 4.866 -12.057 -9.439 1.00 92.25 190 VAL A N 1
ATOM 1517 C CA . VAL A 1 190 ? 5.044 -11.749 -10.855 1.00 92.25 190 VAL A CA 1
ATOM 1518 C C . VAL A 1 190 ? 3.959 -12.503 -11.599 1.00 92.25 190 VAL A C 1
ATOM 1520 O O . VAL A 1 190 ? 3.913 -13.736 -11.511 1.00 92.25 190 VAL A O 1
ATOM 1523 N N . ASP A 1 191 ? 3.075 -11.777 -12.281 1.00 86.75 191 ASP A N 1
ATOM 1524 C CA . ASP A 1 191 ? 2.067 -12.412 -13.118 1.00 86.75 191 ASP A CA 1
ATOM 1525 C C . ASP A 1 191 ? 2.749 -13.054 -14.335 1.00 86.75 191 ASP A C 1
ATOM 1527 O O . ASP A 1 191 ? 3.675 -12.503 -14.940 1.00 86.75 191 ASP A O 1
ATOM 1531 N N . ARG A 1 192 ? 2.387 -14.304 -14.616 1.00 68.94 192 ARG A N 1
ATOM 1532 C CA . ARG A 1 192 ? 3.174 -15.183 -15.482 1.00 68.94 192 ARG A CA 1
ATOM 1533 C C . ARG A 1 192 ? 2.852 -14.932 -16.949 1.00 68.94 192 ARG A C 1
ATOM 1535 O O . ARG A 1 192 ? 1.838 -15.396 -17.448 1.00 68.94 192 ARG A O 1
ATOM 1542 N N . PHE A 1 193 ? 3.843 -14.441 -17.681 1.00 61.06 193 PHE A N 1
ATOM 1543 C CA . PHE A 1 193 ? 3.961 -14.557 -19.142 1.00 61.06 193 PHE A CA 1
ATOM 1544 C C . PHE A 1 193 ? 4.228 -16.002 -19.649 1.00 61.06 193 PHE A C 1
ATOM 1546 O O . PHE A 1 193 ? 4.765 -16.196 -20.736 1.00 61.06 193 PHE A O 1
ATOM 1553 N N . ILE A 1 194 ? 3.942 -17.055 -18.868 1.00 55.19 194 ILE A N 1
ATOM 1554 C CA . ILE A 1 194 ? 4.470 -18.411 -19.151 1.00 55.19 194 ILE A CA 1
ATOM 1555 C C . ILE A 1 194 ? 3.643 -19.207 -20.186 1.00 55.19 194 ILE A C 1
ATOM 1557 O O . ILE A 1 194 ? 4.111 -20.242 -20.660 1.00 55.19 194 ILE A O 1
ATOM 1561 N N . ASP A 1 195 ? 2.474 -18.733 -20.622 1.00 56.53 195 ASP A N 1
ATOM 1562 C CA . ASP A 1 195 ? 1.590 -19.553 -21.469 1.00 56.53 195 ASP A CA 1
ATOM 1563 C C . ASP A 1 195 ? 1.778 -19.390 -22.990 1.00 56.53 195 ASP A C 1
ATOM 1565 O O . ASP A 1 195 ? 1.289 -20.229 -23.750 1.00 56.53 195 ASP A O 1
ATOM 1569 N N . GLU A 1 196 ? 2.545 -18.402 -23.467 1.00 57.19 196 GLU A N 1
ATOM 1570 C CA . GLU A 1 196 ? 2.699 -18.173 -24.917 1.00 57.19 196 GLU A CA 1
ATOM 1571 C C . GLU A 1 196 ? 3.957 -18.796 -25.545 1.00 57.19 196 GLU A C 1
ATOM 1573 O O . GLU A 1 196 ? 4.009 -18.962 -26.759 1.00 57.19 196 GLU A O 1
ATOM 1578 N N . ALA A 1 197 ? 4.933 -19.252 -24.752 1.00 54.47 197 ALA A N 1
ATOM 1579 C CA . ALA A 1 197 ? 6.156 -19.894 -25.267 1.00 54.47 197 ALA A CA 1
ATOM 1580 C C . ALA A 1 197 ? 6.058 -21.433 -25.409 1.00 54.47 197 ALA A C 1
ATOM 1582 O O . ALA A 1 197 ? 7.072 -22.110 -25.578 1.00 54.47 197 ALA A O 1
ATOM 1583 N N . ARG A 1 198 ? 4.851 -22.010 -25.293 1.00 55.72 198 ARG A N 1
ATOM 1584 C CA . ARG A 1 198 ? 4.587 -23.463 -25.412 1.00 55.72 198 ARG A CA 1
ATOM 1585 C C . ARG A 1 198 ? 3.759 -23.861 -26.642 1.00 55.72 198 ARG A C 1
ATOM 1587 O O . ARG A 1 198 ? 3.236 -24.976 -26.681 1.00 55.72 198 ARG A O 1
ATOM 1594 N N . LYS A 1 199 ? 3.640 -22.986 -27.636 1.00 49.22 199 LYS A N 1
ATOM 1595 C CA . LYS A 1 199 ? 3.089 -23.316 -28.959 1.00 49.22 199 LYS A CA 1
ATOM 1596 C C . LYS A 1 199 ? 4.153 -23.115 -30.022 1.00 49.22 199 LYS A C 1
ATOM 1598 O O . LYS A 1 199 ? 4.115 -23.896 -30.995 1.00 49.22 199 LYS A O 1
#

Organism: NCBI:txid1095630